Protein AF-A0A9W6CQT1-F1 (afdb_monomer)

Mean predicted aligned error: 8.51 Å

pLDDT: mean 80.94, std 17.14, range [31.0, 97.12]

InterPro domains:
  IPR008927 6-phosphogluconate dehydrogenase-like, C-terminal domain superfamily [SSF48179] (121-208)

Foldseek 3Di:
DDCPDDDDVVVCVQLDKDWDFFDFQNDGLAIEIEDEPNHHPVNVVVVVVVVVVVVGHYFYFHQPVHALVVQLVVLLVVLLVVCVVVVQDPVLLQLLCVVVQQQAGDPPRDPDPPPDDDPRPVVSNLSSLLSSLLSLLVCVVVRRGVDSQSSQSCCVRHRRDPVVCRGSPSVCVVVALLVSQVSLCVPQDPPRPSSHRDPSSVVVNVVPDPPDD

Secondary structure (DSSP, 8-state):
---PPPPPSGGGGGG--EEEEEEETTEEEEEEEE--TT--HHHHHHHHHHHHHHT--EEEE--BTB-HHHHHHHHHHHHHHHHGGGT--HHHHHHHHHHTT----STT--S----------HHHHHHHHHHHHHHHHHHHHTTSBS-HHHHHHHHHHHS---GGG--HHHHHHHH-HHHHHHHHHHH--TT-TTTSPPHHHHHHHHHS-----

Solvent-accessible surface area (backbone atoms only — not comparable to full-atom values): 11937 Å² total; per-residue (Å²): 134,86,79,75,75,81,75,61,65,76,86,36,42,42,68,45,60,45,78,46,78,39,66,45,80,90,36,84,48,34,36,42,35,27,47,50,97,61,33,35,70,67,36,52,52,51,53,50,54,52,36,63,73,68,72,48,54,74,44,69,31,35,40,87,88,50,48,69,70,62,51,45,50,50,40,35,50,53,40,48,60,66,41,40,85,77,72,50,52,68,68,49,52,54,49,27,32,41,76,74,46,29,42,75,66,46,90,87,51,71,86,73,81,70,90,63,97,64,94,50,59,69,62,62,32,46,54,27,53,46,41,33,29,34,50,52,30,40,37,45,70,73,47,25,33,87,44,64,66,54,54,15,49,47,32,29,55,57,57,25,32,39,65,94,54,44,15,48,57,62,37,37,60,75,72,31,41,48,58,48,35,52,51,32,44,72,68,29,52,100,83,39,75,87,38,42,54,43,71,42,30,50,52,52,26,71,65,54,70,83,77,74,130

Nearest PDB structures (foldseek):
  6iun-assembly2_A  TM=8.516E-01  e=5.175E-08  Cupriavidus necator H16
  2wtb-assembly1_A  TM=8.610E-01  e=2.093E-06  Arabidopsis thaliana
  6ysv-assembly2_B  TM=8.326E-01  e=8.882E-06  Escherichia coli K-12
  8bnu-assembly1_C  TM=8.222E-01  e=8.882E-06  Escherichia coli K-12
  3mog-assembly1_C  TM=7.424E-01  e=5.032E-05  Escherichia coli K-12

Radius of gyration: 19.37 Å; Cα contacts (8 Å, |Δi|>4): 302; chains: 1; bounding box: 42×49×62 Å

Sequence (213 aa):
MVTTPLPDLQSLSGRCVGLQIALVNGQVALLEIGRGAETDEVAVATLLAVARRLRVPVVVERPARGYVLARLKKAGEEAAARLSPTGIAEDTIRTALAECGIAPCGPGAIADAAAGEVAVPAEVARSILYSLVDEAALLVEDQTALRASDIDLLAVKALGWPAWRGGPLFWGRHIGYRHIADHLAATAGERDTMRRPSPALRNLAAQEKEVTP

Organism: Xanthobacter flavus (NCBI:txid281)

Structure (mmCIF, N/CA/C/O backbone):
data_AF-A0A9W6CQT1-F1
#
_entry.id   AF-A0A9W6CQT1-F1
#
loop_
_atom_site.group_PDB
_atom_site.id
_atom_site.type_symbol
_atom_site.label_atom_id
_atom_site.label_alt_id
_atom_site.label_comp_id
_atom_site.label_asym_id
_atom_site.label_entity_id
_atom_site.label_seq_id
_atom_site.pdbx_PDB_ins_code
_atom_site.Cartn_x
_atom_site.Cartn_y
_atom_site.Cartn_z
_atom_site.occupancy
_atom_site.B_iso_or_equiv
_atom_site.auth_seq_id
_atom_site.auth_comp_id
_atom_site.auth_a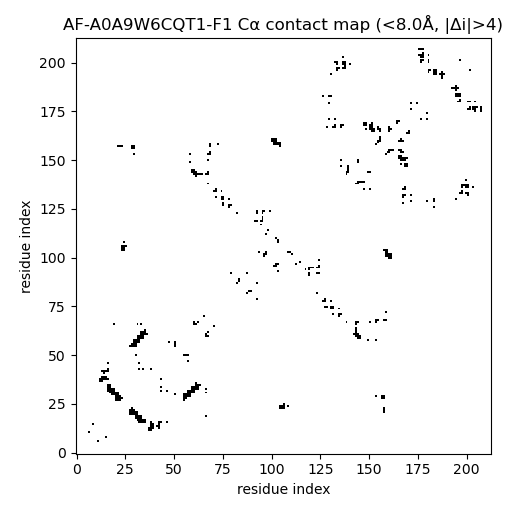sym_id
_atom_site.auth_atom_id
_atom_site.pdbx_PDB_model_num
ATOM 1 N N . MET A 1 1 ? -7.681 28.873 33.869 1.00 46.09 1 MET A N 1
ATOM 2 C CA . MET A 1 1 ? -7.522 27.951 32.727 1.00 46.09 1 MET A CA 1
ATOM 3 C C . MET A 1 1 ? -6.891 26.682 33.281 1.00 46.09 1 MET A C 1
ATOM 5 O O . MET A 1 1 ? -5.725 26.715 33.640 1.00 46.09 1 MET A O 1
ATOM 9 N N . VAL A 1 2 ? -7.686 25.638 33.529 1.00 43.19 2 VAL A N 1
ATOM 10 C CA . VAL A 1 2 ? -7.182 24.387 34.120 1.00 43.19 2 VAL A CA 1
ATOM 11 C C . VAL A 1 2 ? -6.538 23.590 32.995 1.00 43.19 2 VAL A C 1
ATOM 13 O O . VAL A 1 2 ? -7.233 23.065 32.131 1.00 43.19 2 VAL A O 1
ATOM 16 N N . THR A 1 3 ? -5.211 23.560 32.959 1.00 48.28 3 THR A N 1
ATOM 17 C CA . THR A 1 3 ? -4.464 22.663 32.079 1.00 48.28 3 THR A CA 1
ATOM 18 C C . THR A 1 3 ? -4.436 21.303 32.756 1.00 48.28 3 THR A C 1
ATOM 20 O O . THR A 1 3 ? -3.553 21.027 33.566 1.00 48.28 3 THR A O 1
ATOM 23 N N . THR A 1 4 ? -5.436 20.464 32.502 1.00 50.38 4 THR A N 1
ATOM 24 C CA . THR A 1 4 ? -5.312 19.054 32.871 1.00 50.38 4 THR A CA 1
ATOM 25 C C . THR A 1 4 ? -4.168 18.484 32.029 1.00 50.38 4 THR A C 1
ATOM 27 O O . THR A 1 4 ? -4.247 18.567 30.800 1.00 50.38 4 THR A O 1
ATOM 30 N N . PRO A 1 5 ? -3.081 17.983 32.640 1.00 65.44 5 PRO A N 1
ATOM 31 C CA . PRO A 1 5 ? -2.003 17.376 31.877 1.00 65.44 5 PRO A CA 1
ATOM 32 C C . PRO A 1 5 ? -2.556 16.186 31.093 1.00 65.44 5 PRO A C 1
ATOM 34 O O . PRO A 1 5 ? -3.437 15.468 31.575 1.00 65.44 5 PRO A O 1
ATOM 37 N N . LEU A 1 6 ? -2.066 16.005 29.866 1.00 64.50 6 LEU A N 1
ATOM 38 C CA . LEU A 1 6 ? -2.423 14.837 29.071 1.00 64.50 6 LEU A CA 1
ATOM 39 C C . LEU A 1 6 ? -1.996 13.573 29.839 1.00 64.50 6 LEU A C 1
ATOM 41 O O . LEU A 1 6 ? -0.882 13.543 30.369 1.00 64.50 6 LEU A O 1
ATOM 45 N N . PRO A 1 7 ? -2.869 12.558 29.939 1.00 71.00 7 PRO A N 1
ATOM 46 C CA . PRO A 1 7 ? -2.512 11.301 30.577 1.00 71.00 7 PRO A CA 1
ATOM 47 C C . PRO A 1 7 ? -1.370 10.614 29.823 1.00 71.00 7 PRO A C 1
ATOM 49 O O . PRO A 1 7 ? -1.180 10.831 28.625 1.00 71.00 7 PRO A O 1
ATOM 52 N N . ASP A 1 8 ? -0.626 9.770 30.536 1.00 79.50 8 ASP A N 1
ATOM 53 C CA . ASP A 1 8 ? 0.431 8.954 29.945 1.00 79.50 8 ASP A CA 1
ATOM 54 C C . ASP A 1 8 ? -0.133 8.077 28.814 1.00 79.50 8 ASP A C 1
ATOM 56 O O . ASP A 1 8 ? -1.166 7.422 28.979 1.00 79.50 8 ASP A O 1
ATOM 60 N N . LEU A 1 9 ? 0.538 8.059 27.661 1.00 71.69 9 LEU A N 1
ATOM 61 C CA . LEU A 1 9 ? 0.057 7.363 26.465 1.00 71.69 9 LEU A CA 1
ATOM 62 C C . LEU A 1 9 ? -0.048 5.851 26.681 1.00 71.69 9 LEU A C 1
ATOM 64 O O . LEU A 1 9 ? -0.942 5.228 26.109 1.00 71.69 9 LEU A O 1
ATOM 68 N N . GLN A 1 10 ? 0.803 5.268 27.535 1.00 75.00 10 GLN A N 1
ATOM 69 C CA . GLN A 1 10 ? 0.708 3.844 27.871 1.00 75.00 10 GLN A CA 1
ATOM 70 C C . GLN A 1 10 ? -0.590 3.543 28.631 1.00 75.00 10 GLN A C 1
ATOM 72 O O . GLN A 1 10 ? -1.268 2.564 28.335 1.00 75.00 10 GLN A O 1
ATOM 77 N N . SER A 1 11 ? -1.015 4.439 29.530 1.00 79.38 11 SER A N 1
ATOM 78 C CA . SER A 1 11 ? -2.297 4.328 30.251 1.00 79.38 11 SER A CA 1
ATOM 79 C C . SER A 1 11 ? -3.543 4.471 29.357 1.00 79.38 11 SER A C 1
ATOM 81 O O . SER A 1 11 ? -4.674 4.231 29.794 1.00 79.38 11 SER A O 1
ATOM 83 N N . LEU A 1 12 ? -3.348 4.870 28.097 1.00 81.94 12 LEU A N 1
ATOM 84 C CA . LEU A 1 12 ? -4.387 5.048 27.091 1.00 81.94 12 LEU A CA 1
ATOM 85 C C . LEU A 1 12 ? -4.274 4.052 25.937 1.00 81.94 12 LEU A C 1
ATOM 87 O O . LEU A 1 12 ? -4.961 4.259 24.944 1.00 81.94 12 LEU A O 1
ATOM 91 N N . SER A 1 13 ? -3.449 3.007 26.019 1.00 79.19 13 SER A N 1
ATOM 92 C CA . SER A 1 13 ? -3.114 2.195 24.842 1.00 79.19 13 SER A CA 1
ATOM 93 C C . SER A 1 13 ? -4.338 1.650 24.082 1.00 79.19 13 SER A C 1
ATOM 95 O O . SER A 1 13 ? -4.396 1.786 22.860 1.00 79.19 13 SER A O 1
ATOM 97 N N . GLY A 1 14 ? -5.385 1.202 24.789 1.00 86.31 14 GLY A N 1
ATOM 98 C CA . GLY A 1 14 ? -6.674 0.814 24.185 1.00 86.31 14 GLY A CA 1
ATOM 99 C C . GLY A 1 14 ? -7.465 1.953 23.534 1.00 86.31 14 GLY A C 1
ATOM 100 O O . GLY A 1 14 ? -8.169 1.768 22.545 1.00 86.31 14 GLY A O 1
ATOM 101 N N . ARG A 1 15 ? -7.289 3.181 24.019 1.00 88.50 15 ARG A N 1
ATOM 102 C CA . ARG A 1 15 ? -7.937 4.402 23.513 1.00 88.50 15 ARG A CA 1
ATOM 103 C C . ARG A 1 15 ? -7.114 5.137 22.451 1.00 88.50 15 ARG A C 1
ATOM 105 O O . ARG A 1 15 ? -7.573 6.155 21.933 1.00 88.50 15 ARG A O 1
ATOM 112 N N . CYS A 1 16 ? -5.933 4.632 22.112 1.00 88.88 16 CYS A N 1
ATOM 113 C CA . CYS A 1 16 ? -5.071 5.185 21.078 1.00 88.88 16 CYS A CA 1
ATOM 114 C C . CYS A 1 16 ? -5.353 4.508 19.733 1.00 88.88 16 CYS A C 1
ATOM 116 O O . CYS A 1 16 ? -5.320 3.285 19.611 1.00 88.88 16 CYS A O 1
ATOM 118 N N . VAL A 1 17 ? -5.591 5.319 18.703 1.00 92.19 17 VAL A N 1
ATOM 119 C CA . VAL A 1 17 ? -5.762 4.877 17.316 1.00 92.19 17 VAL A CA 1
ATOM 120 C C . VAL A 1 17 ? -4.828 5.680 16.417 1.00 92.19 17 VAL A C 1
ATOM 122 O O . VAL A 1 17 ? -4.632 6.879 16.622 1.00 92.19 17 VAL A O 1
ATOM 125 N N . GLY A 1 18 ? -4.229 5.012 15.437 1.00 91.62 18 GLY A N 1
ATOM 126 C CA . GLY A 1 18 ? -3.386 5.652 14.441 1.00 91.62 18 GLY A CA 1
ATOM 127 C C . GLY A 1 18 ? -4.217 6.409 13.408 1.00 91.62 18 GLY A C 1
ATOM 128 O O . GLY A 1 18 ? -5.268 5.931 12.980 1.00 91.62 18 GLY A O 1
ATOM 129 N N . LEU A 1 19 ? -3.744 7.580 12.992 1.00 92.94 19 LEU A N 1
ATOM 130 C CA . LEU A 1 19 ? -4.345 8.355 11.912 1.00 92.94 19 LEU A CA 1
ATOM 131 C C . LEU A 1 19 ? -3.241 8.890 11.005 1.00 92.94 19 LEU A C 1
ATOM 133 O O . LEU A 1 19 ? -2.431 9.711 11.435 1.00 92.94 19 LEU A O 1
ATOM 137 N N . GLN A 1 20 ? -3.255 8.468 9.747 1.00 92.69 20 GLN A N 1
ATOM 138 C CA . GLN A 1 20 ? -2.438 9.044 8.689 1.00 92.69 20 GLN A CA 1
ATOM 139 C C . GLN A 1 20 ? -3.350 9.729 7.664 1.00 92.69 20 GLN A C 1
ATOM 141 O O . GLN A 1 20 ? -4.370 9.192 7.234 1.00 92.69 20 GLN A O 1
ATOM 146 N N . ILE A 1 21 ? -3.014 10.974 7.326 1.00 92.62 21 ILE A N 1
ATOM 147 C CA . ILE A 1 21 ? -3.809 11.821 6.434 1.00 92.62 21 ILE A CA 1
ATOM 148 C C . ILE A 1 21 ? -3.093 11.879 5.092 1.00 92.62 21 ILE A C 1
ATOM 150 O O . ILE A 1 21 ? -1.984 12.410 5.009 1.00 92.62 21 ILE A O 1
ATOM 154 N N . ALA A 1 22 ? -3.727 11.375 4.033 1.00 89.81 22 ALA A N 1
ATOM 155 C CA . ALA A 1 22 ? -3.179 11.526 2.696 1.00 89.81 22 ALA A CA 1
ATOM 156 C C . ALA A 1 22 ? -3.636 12.858 2.101 1.00 89.81 22 ALA A C 1
ATOM 158 O O . ALA A 1 22 ? -4.835 13.119 1.950 1.00 89.81 22 ALA A O 1
ATOM 159 N N . LEU A 1 23 ? -2.664 13.692 1.744 1.00 88.00 23 LEU A N 1
ATOM 160 C CA . LEU A 1 23 ? -2.897 14.962 1.074 1.00 88.00 23 LEU A CA 1
ATOM 161 C C . LEU A 1 23 ? -2.522 14.848 -0.401 1.00 88.00 23 LEU A C 1
ATOM 163 O O . LEU A 1 23 ? -1.434 14.380 -0.734 1.00 88.00 23 LEU A O 1
ATOM 167 N N . VAL A 1 24 ? -3.399 15.335 -1.272 1.00 84.38 24 VAL A N 1
ATOM 168 C CA . VAL A 1 24 ? -3.132 15.522 -2.702 1.00 84.38 24 VAL A CA 1
ATOM 169 C C . VAL A 1 24 ? -3.465 16.969 -3.035 1.00 84.38 24 VAL A C 1
ATOM 171 O O . VAL A 1 24 ? -4.556 17.440 -2.727 1.00 84.38 24 VAL A O 1
ATOM 174 N N . ASN A 1 25 ? -2.507 17.702 -3.607 1.00 83.00 25 ASN A N 1
ATOM 175 C CA . ASN A 1 25 ? -2.650 19.126 -3.947 1.00 83.00 25 ASN A CA 1
ATOM 176 C C . ASN A 1 25 ? -3.141 20.002 -2.774 1.00 83.00 25 ASN A C 1
ATOM 178 O O . ASN A 1 25 ? -3.952 20.907 -2.948 1.00 83.00 25 ASN A O 1
ATOM 182 N N . GLY A 1 26 ? -2.675 19.705 -1.554 1.00 85.56 26 GLY A N 1
ATOM 183 C CA . GLY A 1 26 ? -3.064 20.425 -0.335 1.00 85.56 26 GLY A CA 1
ATOM 184 C C . GLY A 1 26 ? -4.470 20.103 0.189 1.00 85.56 26 GLY A C 1
ATOM 185 O O . GLY A 1 26 ? -4.885 20.676 1.192 1.00 85.56 26 GLY A O 1
ATOM 186 N N . GLN A 1 27 ? -5.196 19.180 -0.447 1.00 87.00 27 GLN A N 1
ATOM 187 C CA . GLN A 1 27 ? -6.522 18.730 -0.029 1.00 87.00 27 GLN A CA 1
ATOM 188 C C . GLN A 1 27 ? -6.461 17.316 0.550 1.00 87.00 27 GLN A C 1
ATOM 190 O O . GLN A 1 27 ? -5.658 16.489 0.119 1.00 87.00 27 GLN A O 1
ATOM 195 N N . VAL A 1 28 ? -7.326 17.024 1.524 1.00 89.94 28 VAL A N 1
ATOM 196 C CA . VAL A 1 28 ? -7.443 15.673 2.088 1.00 89.94 28 VAL A CA 1
ATOM 197 C C . VAL A 1 28 ? -8.062 14.745 1.047 1.00 89.94 28 VAL A C 1
ATOM 199 O O . VAL A 1 28 ? -9.227 14.901 0.686 1.00 89.94 28 VAL A O 1
ATOM 202 N N . ALA A 1 29 ? -7.285 13.766 0.587 1.00 90.44 29 ALA A N 1
ATOM 203 C CA . ALA A 1 29 ? -7.732 12.776 -0.385 1.00 90.44 29 ALA A CA 1
ATOM 204 C C . ALA A 1 29 ? -8.394 11.563 0.288 1.00 90.44 29 ALA A C 1
ATOM 206 O O . ALA A 1 29 ? -9.413 11.067 -0.198 1.00 90.44 29 ALA A O 1
ATOM 207 N N . LEU A 1 30 ? -7.818 11.093 1.401 1.00 94.50 30 LEU A N 1
ATOM 208 C CA . LEU A 1 30 ? -8.313 9.976 2.213 1.00 94.50 30 LEU A CA 1
ATOM 209 C C . LEU A 1 30 ? -7.655 9.963 3.604 1.00 94.50 30 LEU A C 1
ATOM 211 O O . LEU A 1 30 ? -6.652 10.647 3.827 1.00 94.50 30 LEU A O 1
ATOM 215 N N . LEU A 1 31 ? -8.189 9.140 4.511 1.00 95.31 31 LEU A N 1
ATOM 216 C CA . LEU A 1 31 ? -7.581 8.828 5.809 1.00 95.31 31 LEU A CA 1
ATOM 217 C C . LEU A 1 31 ? -7.228 7.336 5.915 1.00 95.31 31 LEU A C 1
ATOM 219 O O . LEU A 1 31 ? -8.059 6.482 5.606 1.00 95.31 31 LEU A O 1
ATOM 223 N N . GLU A 1 32 ? -6.035 7.034 6.418 1.00 95.56 32 GLU A N 1
ATOM 224 C CA . GLU A 1 32 ? -5.626 5.695 6.855 1.00 95.56 32 GLU A CA 1
ATOM 225 C C . GLU A 1 32 ? -5.773 5.630 8.382 1.00 95.56 32 GLU A C 1
ATOM 227 O O . GLU A 1 32 ? -5.128 6.378 9.125 1.00 95.56 32 GLU A O 1
ATOM 232 N N . ILE A 1 33 ? -6.662 4.765 8.866 1.00 96.06 33 ILE A N 1
ATOM 233 C CA . ILE A 1 33 ? -6.883 4.521 10.293 1.00 96.06 33 ILE A CA 1
ATOM 234 C C . ILE A 1 33 ? -6.106 3.274 10.700 1.00 96.06 33 ILE A C 1
ATOM 236 O O . ILE A 1 33 ? -6.443 2.161 10.300 1.00 96.06 33 ILE A O 1
ATOM 240 N N . GLY A 1 34 ? -5.099 3.450 11.550 1.00 94.81 34 GLY A N 1
ATOM 241 C CA . GLY A 1 34 ? -4.281 2.361 12.070 1.00 94.81 34 GLY A CA 1
ATOM 242 C C . GLY A 1 34 ? -4.871 1.755 13.339 1.00 94.81 34 GLY A C 1
ATOM 243 O O . GLY A 1 34 ? -4.876 2.398 14.390 1.00 94.81 34 GLY A O 1
ATOM 244 N N . ARG A 1 35 ? -5.315 0.498 13.273 1.00 94.56 35 ARG A N 1
ATOM 245 C CA . ARG A 1 35 ? -5.650 -0.315 14.448 1.00 94.56 35 ARG A CA 1
ATOM 246 C C . ARG A 1 35 ? -4.382 -1.011 14.948 1.00 94.56 35 ARG A C 1
ATOM 248 O O . ARG A 1 35 ? -3.901 -1.954 14.320 1.00 94.56 35 ARG A O 1
ATOM 255 N N . GLY A 1 36 ? -3.851 -0.546 16.078 1.00 91.25 36 GLY A N 1
ATOM 256 C CA . GLY A 1 36 ? -2.766 -1.222 16.787 1.00 91.25 36 GLY A CA 1
ATOM 257 C C . GLY A 1 36 ? -3.234 -2.518 17.455 1.00 91.25 36 GLY A C 1
ATOM 258 O O . GLY A 1 36 ? -4.433 -2.782 17.549 1.00 91.25 36 GLY A O 1
ATOM 259 N N . ALA A 1 37 ? -2.286 -3.324 17.941 1.00 89.69 37 ALA A N 1
ATOM 260 C CA . ALA A 1 37 ? -2.586 -4.599 18.603 1.00 89.69 37 ALA A CA 1
ATOM 261 C C . ALA A 1 37 ? -3.435 -4.427 19.874 1.00 89.69 37 ALA A C 1
ATOM 263 O O . ALA A 1 37 ? -4.290 -5.261 20.157 1.00 89.69 37 ALA A O 1
ATOM 264 N N . GLU A 1 38 ? -3.220 -3.330 20.602 1.00 91.38 38 GLU A N 1
ATOM 265 C CA . GLU A 1 38 ? -3.948 -3.006 21.831 1.00 91.38 38 GLU A CA 1
ATOM 266 C C . GLU A 1 38 ? -5.158 -2.093 21.590 1.00 91.38 38 GLU A C 1
ATOM 268 O O . GLU A 1 38 ? -5.932 -1.887 22.511 1.00 91.38 38 GLU A O 1
ATOM 273 N N . THR A 1 39 ? -5.348 -1.550 20.378 1.00 92.94 39 THR A N 1
ATOM 274 C CA . THR A 1 39 ? -6.398 -0.559 20.091 1.00 92.94 39 THR A CA 1
ATOM 275 C C . THR A 1 39 ? -7.801 -1.167 20.187 1.00 92.94 39 THR A C 1
ATOM 277 O O . THR A 1 39 ? -8.148 -2.089 19.438 1.00 92.94 39 THR A O 1
ATOM 280 N N . ASP A 1 40 ? -8.644 -0.564 21.027 1.00 93.12 40 ASP A N 1
ATOM 281 C CA . ASP A 1 40 ? -10.041 -0.942 21.216 1.00 93.12 40 ASP A CA 1
ATOM 282 C C . ASP A 1 40 ? -10.896 -0.593 19.994 1.00 93.12 40 ASP A C 1
ATOM 284 O O . ASP A 1 40 ? -10.729 0.435 19.328 1.00 93.12 40 ASP A O 1
ATOM 288 N N . GLU A 1 41 ? -11.921 -1.407 19.747 1.00 93.25 41 GLU A N 1
ATOM 289 C CA . GLU A 1 41 ? -12.849 -1.195 18.630 1.00 93.25 41 GLU A CA 1
ATOM 290 C C . GLU A 1 41 ? -13.629 0.117 18.757 1.00 93.25 41 GLU A C 1
ATOM 292 O O . GLU A 1 41 ? -13.949 0.749 17.750 1.00 93.25 41 GLU A O 1
ATOM 297 N N . VAL A 1 42 ? -13.866 0.580 19.989 1.00 94.81 42 VAL A N 1
ATOM 298 C CA . VAL A 1 42 ? -14.512 1.869 20.266 1.00 94.81 42 VAL A CA 1
ATOM 299 C C . VAL A 1 42 ? -13.652 3.041 19.782 1.00 94.81 42 VAL A C 1
ATOM 301 O O . VAL A 1 42 ? -14.197 4.012 19.251 1.00 94.81 42 VAL A O 1
ATOM 304 N N . ALA A 1 43 ? -12.323 2.962 19.907 1.00 94.00 43 ALA A N 1
ATOM 305 C CA . ALA A 1 43 ? -11.418 4.010 19.434 1.00 94.00 43 ALA A CA 1
ATOM 306 C C . ALA A 1 43 ? -11.454 4.114 17.899 1.00 94.00 43 ALA A C 1
ATOM 308 O O . ALA A 1 43 ? -11.645 5.203 17.350 1.00 94.00 43 ALA A O 1
ATOM 309 N N . VAL A 1 44 ? -11.390 2.969 17.209 1.00 95.31 44 VAL A N 1
ATOM 310 C CA . VAL A 1 44 ? -11.534 2.893 15.744 1.00 95.31 44 VAL A CA 1
ATOM 311 C C . VAL A 1 44 ? -12.907 3.416 15.304 1.00 95.31 44 VAL A C 1
ATOM 313 O O . VAL A 1 44 ? -12.991 4.274 14.425 1.00 95.31 44 VAL A O 1
ATOM 316 N N . ALA A 1 45 ? -13.991 2.957 15.938 1.00 95.38 45 ALA A N 1
ATOM 317 C CA . ALA A 1 45 ? -15.358 3.367 15.614 1.00 95.38 45 ALA A CA 1
ATOM 318 C C . ALA A 1 45 ? -15.585 4.874 15.814 1.00 95.38 45 ALA A C 1
ATOM 320 O O . ALA A 1 45 ? -16.269 5.515 15.013 1.00 95.38 45 ALA A O 1
ATOM 321 N N . THR A 1 46 ? -14.976 5.459 16.848 1.00 94.75 46 THR A N 1
ATOM 322 C CA . THR A 1 46 ? -15.034 6.903 17.106 1.00 94.75 46 THR A CA 1
ATOM 323 C C . THR A 1 46 ? -14.390 7.684 15.966 1.00 94.75 46 THR A C 1
ATOM 325 O O . THR A 1 46 ? -14.991 8.628 15.446 1.00 94.75 46 THR A O 1
ATOM 328 N N . LEU A 1 47 ? -13.203 7.269 15.519 1.00 93.12 47 LEU A N 1
ATOM 329 C CA . LEU A 1 47 ? -12.515 7.937 14.419 1.00 93.12 47 LEU A CA 1
ATOM 330 C C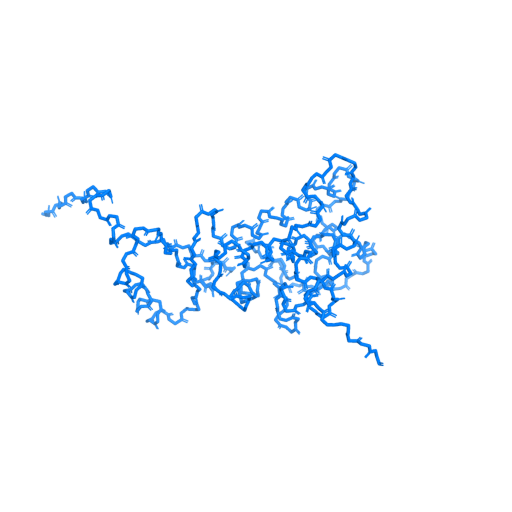 . LEU A 1 47 ? -13.244 7.742 13.080 1.00 93.12 47 LEU A C 1
ATOM 332 O O . LEU A 1 47 ? -13.368 8.692 12.307 1.00 93.12 47 LEU A O 1
ATOM 336 N N . LEU A 1 48 ? -13.836 6.568 12.843 1.00 95.00 48 LEU A N 1
ATOM 337 C CA . LEU A 1 48 ? -14.728 6.338 11.701 1.00 95.00 48 LEU A CA 1
ATOM 338 C C . LEU A 1 48 ? -15.945 7.275 11.726 1.00 95.00 48 LEU A C 1
ATOM 340 O O . LEU A 1 48 ? -16.329 7.821 10.691 1.00 95.00 48 LEU A O 1
ATOM 344 N N . ALA A 1 49 ? -16.539 7.519 12.898 1.00 94.38 49 ALA A N 1
ATOM 345 C CA . ALA A 1 49 ? -17.648 8.460 13.037 1.00 94.38 49 ALA A CA 1
ATOM 346 C C . ALA A 1 49 ? -17.226 9.910 12.741 1.00 94.38 49 ALA A C 1
ATOM 348 O O . ALA A 1 49 ? -17.999 10.657 12.130 1.00 94.38 49 ALA A O 1
ATOM 349 N N . VAL A 1 50 ? -16.007 10.307 13.127 1.00 92.56 50 VAL A N 1
ATOM 350 C CA . VAL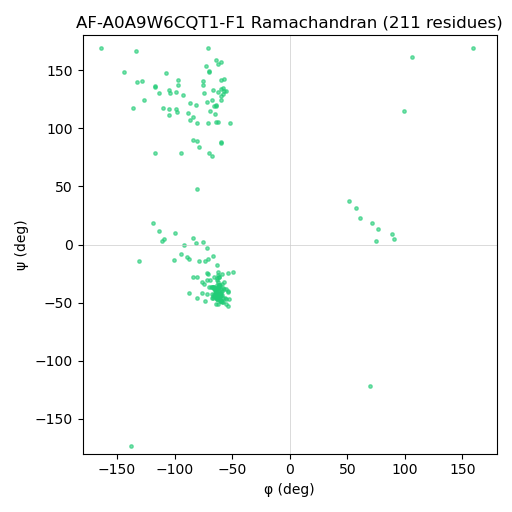 A 1 50 ? -15.417 11.602 12.748 1.00 92.56 50 VAL A CA 1
ATOM 351 C C . VAL A 1 50 ? -15.222 11.675 11.236 1.00 92.56 50 VAL A C 1
ATOM 353 O O . VAL A 1 50 ? -15.715 12.606 10.600 1.00 92.56 50 VAL A O 1
ATOM 356 N N . ALA A 1 51 ? -14.591 10.672 10.632 1.00 91.56 51 ALA A N 1
ATOM 357 C CA . ALA A 1 51 ? -14.332 10.666 9.200 1.00 91.56 51 ALA A CA 1
ATOM 358 C C . ALA A 1 51 ? -15.617 10.677 8.356 1.00 91.56 51 ALA A C 1
ATOM 360 O O . ALA A 1 51 ? -15.706 11.397 7.360 1.00 91.56 51 ALA A O 1
ATOM 361 N N . ARG A 1 52 ? -16.667 9.974 8.806 1.00 93.00 52 ARG A N 1
ATOM 362 C CA . ARG A 1 52 ? -17.993 10.006 8.172 1.00 93.00 52 ARG A CA 1
ATOM 363 C C . ARG A 1 52 ? -18.606 11.408 8.177 1.00 93.00 52 ARG A C 1
ATOM 365 O O . ARG A 1 52 ? -19.279 11.775 7.216 1.00 93.00 52 ARG A O 1
ATOM 372 N N . ARG A 1 53 ? -18.372 12.203 9.230 1.00 94.69 53 ARG A N 1
ATOM 373 C CA . ARG A 1 53 ? -18.792 13.617 9.281 1.00 94.69 53 ARG A CA 1
ATOM 374 C C . ARG A 1 53 ? -17.983 14.490 8.326 1.00 94.69 53 ARG A C 1
ATOM 376 O O . ARG A 1 53 ? -18.558 15.385 7.717 1.00 94.69 53 ARG A O 1
ATOM 383 N N . LEU A 1 54 ? -16.692 14.201 8.168 1.00 91.50 54 LEU A N 1
ATOM 384 C CA . LEU A 1 54 ? -15.813 14.891 7.219 1.00 91.50 54 LEU A CA 1
ATOM 385 C C . LEU A 1 54 ? -16.075 14.495 5.755 1.00 91.50 54 LEU A C 1
ATOM 387 O O . LEU A 1 54 ? -15.629 15.199 4.857 1.00 91.50 54 LEU A O 1
ATOM 391 N N . ARG A 1 55 ? -16.822 13.406 5.507 1.00 92.62 55 ARG A N 1
ATOM 392 C CA . ARG A 1 55 ? -17.117 12.856 4.167 1.00 92.62 55 ARG A CA 1
ATOM 393 C C . ARG A 1 55 ? -15.854 12.506 3.371 1.00 92.62 55 ARG A C 1
ATOM 395 O O . ARG A 1 55 ? -15.846 12.579 2.145 1.00 92.62 55 ARG A O 1
ATOM 402 N N . VAL A 1 56 ? -14.800 12.113 4.078 1.00 90.00 56 VAL A N 1
ATOM 403 C CA . VAL A 1 56 ? -13.523 11.703 3.488 1.00 90.00 56 VAL A CA 1
ATOM 404 C C . VAL A 1 56 ? -13.491 10.172 3.392 1.00 90.00 56 VAL A C 1
ATOM 406 O O . VAL A 1 56 ? -13.922 9.513 4.342 1.00 90.00 56 VAL A O 1
ATOM 409 N N . PRO A 1 57 ? -13.012 9.583 2.278 1.00 93.25 57 PRO A N 1
ATOM 410 C CA . PRO A 1 57 ? -12.782 8.144 2.184 1.00 93.25 57 PRO A CA 1
ATOM 411 C C . PRO A 1 57 ? -11.821 7.659 3.269 1.00 93.25 57 PRO A C 1
ATOM 413 O O . PRO A 1 57 ? -10.845 8.337 3.586 1.00 93.25 57 PRO A O 1
ATOM 416 N N . VAL A 1 58 ? -12.079 6.474 3.814 1.00 95.19 58 VAL A N 1
ATOM 417 C CA . VAL A 1 58 ? -11.257 5.901 4.881 1.00 95.19 58 VAL A CA 1
ATOM 418 C C . VAL A 1 58 ? -10.921 4.459 4.585 1.00 95.19 58 VAL A C 1
ATOM 420 O O . VAL A 1 58 ? -11.795 3.699 4.169 1.00 95.19 58 VAL A O 1
ATOM 423 N N . VAL A 1 59 ? -9.682 4.093 4.888 1.00 96.19 59 VAL A N 1
ATOM 424 C CA . VAL A 1 59 ? -9.234 2.707 4.968 1.00 96.19 59 VAL A CA 1
ATOM 425 C C . VAL A 1 59 ? -8.785 2.410 6.396 1.00 96.19 59 VAL A C 1
ATOM 427 O O . VAL A 1 59 ? -8.147 3.241 7.037 1.00 96.19 59 VAL A O 1
ATOM 430 N N . VAL A 1 60 ? -9.181 1.247 6.918 1.00 96.00 60 VAL A N 1
ATOM 431 C CA . VAL A 1 60 ? -8.755 0.759 8.236 1.00 96.00 60 VAL A CA 1
ATOM 432 C C . VAL A 1 60 ? -7.713 -0.331 8.036 1.00 96.00 60 VAL A C 1
ATOM 434 O O . VAL A 1 60 ? -7.939 -1.279 7.288 1.00 96.00 60 VAL A O 1
ATOM 437 N N . GLU A 1 61 ? -6.596 -0.206 8.740 1.00 95.75 61 GLU A N 1
ATOM 438 C CA . GLU A 1 61 ? -5.388 -1.002 8.533 1.00 95.75 61 GLU A CA 1
ATOM 439 C C . GLU A 1 61 ? -4.837 -1.526 9.857 1.00 95.75 61 GLU A C 1
ATOM 441 O O . GLU A 1 61 ? -5.193 -1.049 10.938 1.00 95.75 61 GLU A O 1
ATOM 446 N N . ARG A 1 62 ? -3.916 -2.486 9.775 1.00 95.25 62 ARG A N 1
ATOM 447 C CA . ARG A 1 62 ? -3.114 -2.979 10.900 1.00 95.25 62 ARG A CA 1
ATOM 448 C C . ARG A 1 62 ? -1.634 -2.692 10.639 1.00 95.25 62 ARG A C 1
ATOM 450 O O . ARG A 1 62 ? -0.898 -3.594 10.246 1.00 95.25 62 ARG A O 1
ATOM 457 N N . PRO A 1 63 ? -1.167 -1.450 10.851 1.00 90.56 63 PRO A N 1
ATOM 458 C CA . PRO A 1 63 ? 0.136 -0.988 10.375 1.00 90.56 63 PRO A CA 1
ATOM 459 C C . PRO A 1 63 ? 1.299 -1.438 11.274 1.00 90.56 63 PRO A C 1
ATOM 461 O O . PRO A 1 63 ? 2.171 -0.643 11.617 1.00 90.56 63 PRO A O 1
ATOM 464 N N . ALA A 1 64 ? 1.353 -2.718 11.658 1.00 87.44 64 ALA A N 1
ATOM 465 C CA . ALA A 1 64 ? 2.428 -3.266 12.493 1.00 87.44 64 ALA A CA 1
ATOM 466 C C . ALA A 1 64 ? 3.820 -3.088 11.855 1.00 87.44 64 ALA A C 1
ATOM 468 O O . ALA A 1 64 ? 4.824 -3.026 12.561 1.00 87.44 64 ALA A O 1
ATOM 469 N N . ARG A 1 65 ? 3.875 -2.983 10.519 1.00 86.81 65 ARG A N 1
ATOM 470 C CA . ARG A 1 65 ? 5.090 -2.752 9.720 1.00 86.81 65 ARG A CA 1
ATOM 471 C C . ARG A 1 65 ? 5.042 -1.441 8.921 1.00 86.81 65 ARG A C 1
ATOM 473 O O . ARG A 1 65 ? 5.807 -1.271 7.977 1.00 86.81 65 ARG A O 1
ATOM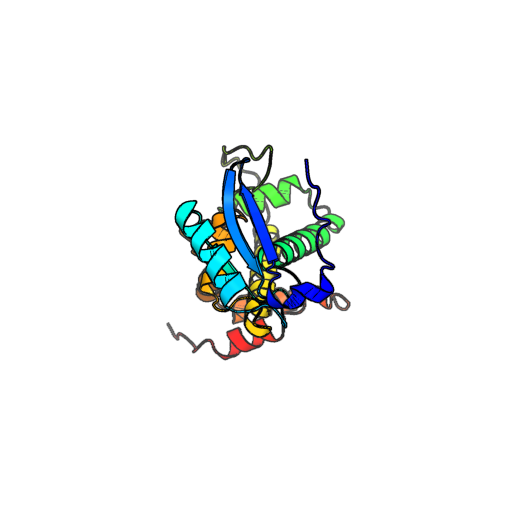 480 N N . GLY A 1 66 ? 4.159 -0.519 9.304 1.00 91.56 66 GLY A N 1
ATOM 481 C CA . GLY A 1 66 ? 3.887 0.730 8.590 1.00 91.56 66 GLY A CA 1
ATOM 482 C C . GLY A 1 66 ? 2.551 0.718 7.844 1.00 91.56 66 GLY A C 1
ATOM 483 O O . GLY A 1 66 ? 1.971 -0.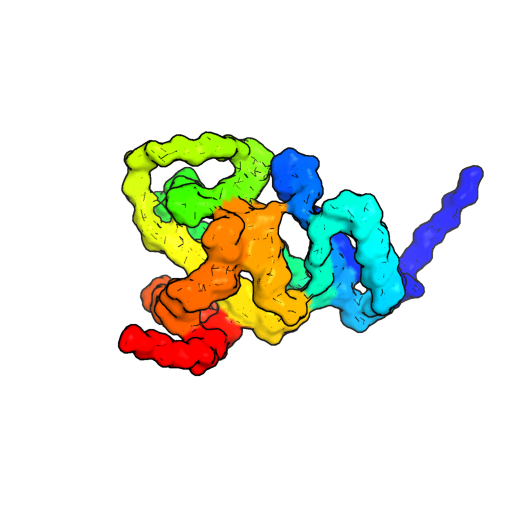338 7.604 1.00 91.56 66 GLY A O 1
ATOM 484 N N . TYR A 1 67 ? 2.064 1.914 7.511 1.00 95.06 67 TYR A N 1
ATOM 485 C CA . TYR A 1 67 ? 0.825 2.131 6.756 1.00 95.06 67 TYR A CA 1
ATOM 486 C C . TYR A 1 67 ? 0.986 1.760 5.283 1.00 95.06 67 TYR A C 1
ATOM 488 O O . TYR A 1 67 ? 2.090 1.856 4.734 1.00 95.06 67 TYR A O 1
ATOM 496 N N . VAL A 1 68 ? -0.119 1.394 4.635 1.00 95.25 68 VAL A N 1
ATOM 497 C CA . VAL A 1 68 ? -0.149 0.986 3.226 1.00 95.25 68 VAL A CA 1
ATOM 498 C C . VAL A 1 68 ? 0.489 2.041 2.322 1.00 95.25 68 VAL A C 1
ATOM 500 O O . VAL A 1 68 ? 1.408 1.715 1.569 1.00 95.25 68 VAL A O 1
ATOM 503 N N . LEU A 1 69 ? 0.073 3.311 2.399 1.00 93.38 69 LEU A N 1
ATOM 504 C CA . LEU A 1 69 ? 0.614 4.352 1.516 1.00 93.38 69 LEU A CA 1
ATOM 505 C C . LEU A 1 69 ? 2.095 4.612 1.758 1.00 93.38 69 LEU A C 1
ATOM 507 O O . LEU A 1 69 ? 2.836 4.847 0.806 1.00 93.38 69 LEU A O 1
ATOM 511 N N . ALA A 1 70 ? 2.534 4.574 3.016 1.00 92.81 70 ALA A N 1
ATOM 512 C CA . ALA A 1 70 ? 3.940 4.775 3.349 1.00 92.81 70 ALA A CA 1
ATOM 513 C C . ALA A 1 70 ? 4.807 3.658 2.748 1.00 92.81 70 ALA A C 1
ATOM 515 O O . ALA A 1 70 ? 5.861 3.924 2.171 1.00 92.81 70 ALA A O 1
ATOM 516 N N . ARG A 1 71 ? 4.327 2.415 2.834 1.00 94.62 71 ARG A N 1
ATOM 517 C CA . ARG A 1 71 ? 5.000 1.242 2.280 1.00 94.62 71 ARG A CA 1
ATOM 518 C C . ARG A 1 71 ? 5.035 1.245 0.755 1.00 94.62 71 ARG A C 1
ATOM 520 O O . ARG A 1 71 ? 6.107 1.072 0.183 1.00 94.62 71 ARG A O 1
ATOM 527 N N . LEU A 1 72 ? 3.914 1.546 0.100 1.00 93.44 72 LEU A N 1
ATOM 528 C CA . LEU A 1 72 ? 3.865 1.669 -1.359 1.00 93.44 72 LEU A CA 1
ATOM 529 C C . LEU A 1 72 ? 4.782 2.786 -1.877 1.00 93.44 72 LEU A C 1
ATOM 531 O O . LEU A 1 72 ? 5.514 2.568 -2.839 1.00 93.44 72 LEU A O 1
ATOM 535 N N . LYS A 1 73 ? 4.795 3.964 -1.234 1.00 90.88 73 LYS A N 1
ATOM 536 C CA . LYS A 1 73 ? 5.711 5.058 -1.612 1.00 90.88 73 LYS A CA 1
ATOM 537 C C . LYS A 1 73 ? 7.162 4.620 -1.522 1.00 90.88 73 LYS A C 1
ATOM 539 O O . LYS A 1 73 ? 7.893 4.756 -2.495 1.00 90.88 73 LYS A O 1
ATOM 544 N N . LYS A 1 74 ? 7.537 4.020 -0.391 1.00 90.06 74 LYS A N 1
ATOM 545 C CA . LYS A 1 74 ? 8.886 3.503 -0.180 1.00 90.06 74 LYS A CA 1
ATOM 546 C C . LYS A 1 74 ? 9.271 2.473 -1.247 1.00 90.06 74 LYS A C 1
ATOM 548 O O . LYS A 1 74 ? 10.348 2.577 -1.817 1.00 90.06 74 LYS A O 1
ATOM 553 N N . ALA A 1 75 ? 8.393 1.522 -1.566 1.00 90.56 75 ALA A N 1
ATOM 554 C CA . ALA A 1 75 ? 8.660 0.527 -2.606 1.00 90.56 75 ALA A CA 1
ATOM 555 C C . ALA A 1 75 ? 8.848 1.165 -3.996 1.00 90.56 75 ALA A C 1
ATOM 557 O O . ALA A 1 75 ? 9.742 0.767 -4.745 1.00 90.56 75 ALA A O 1
ATOM 558 N N . GLY A 1 76 ? 8.043 2.179 -4.330 1.00 87.44 76 GLY A N 1
ATOM 559 C CA . GLY A 1 76 ? 8.186 2.949 -5.567 1.00 87.44 76 GLY A CA 1
ATOM 560 C C . GLY A 1 76 ? 9.492 3.746 -5.628 1.00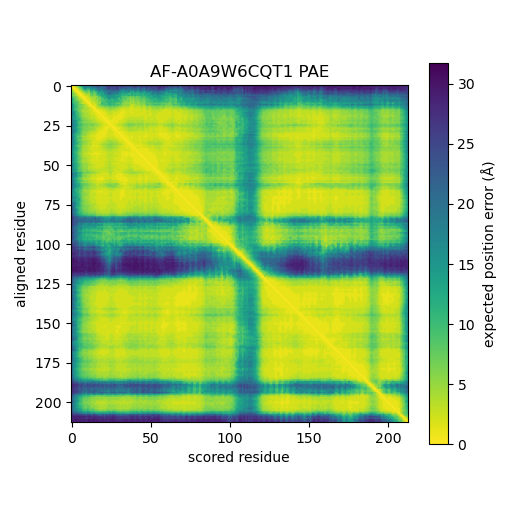 87.44 76 GLY A C 1
ATOM 561 O O . GLY A 1 76 ? 10.188 3.701 -6.641 1.00 87.44 76 GLY A O 1
ATOM 562 N N . GLU A 1 77 ? 9.856 4.424 -4.538 1.00 85.06 77 GLU A N 1
ATOM 563 C CA . GLU A 1 77 ? 11.112 5.173 -4.398 1.00 85.06 77 GLU A CA 1
ATOM 564 C C . GLU A 1 77 ? 12.330 4.254 -4.505 1.00 85.06 77 GLU A C 1
ATOM 566 O O . GLU A 1 77 ? 13.266 4.552 -5.241 1.00 85.06 77 GLU A O 1
ATOM 571 N N . GLU A 1 78 ? 12.309 3.102 -3.835 1.00 86.00 78 GLU A N 1
ATOM 572 C CA . GLU A 1 78 ? 13.375 2.107 -3.931 1.00 86.00 78 GLU A CA 1
ATOM 573 C C . GLU A 1 78 ? 13.482 1.537 -5.352 1.00 86.00 78 GLU A C 1
ATOM 575 O O . GLU A 1 78 ? 14.589 1.336 -5.854 1.00 86.00 78 GLU A O 1
ATOM 580 N N . ALA A 1 79 ? 12.353 1.309 -6.032 1.00 85.50 79 ALA A N 1
ATOM 581 C CA . ALA A 1 79 ? 12.345 0.884 -7.428 1.00 85.50 79 ALA A CA 1
ATOM 582 C C . ALA A 1 79 ? 12.932 1.944 -8.362 1.00 85.50 79 ALA A C 1
ATOM 584 O O . ALA A 1 79 ? 13.757 1.607 -9.209 1.00 85.50 79 ALA A O 1
ATOM 585 N N . ALA A 1 80 ? 12.574 3.213 -8.173 1.00 81.50 80 ALA A N 1
ATOM 586 C CA . ALA A 1 80 ? 13.139 4.325 -8.928 1.00 81.50 80 ALA A CA 1
ATOM 587 C C . ALA A 1 80 ? 14.643 4.493 -8.652 1.00 81.50 80 ALA A C 1
ATOM 589 O O . ALA A 1 80 ? 15.436 4.591 -9.588 1.00 81.50 80 ALA A O 1
ATOM 590 N N . ALA A 1 81 ? 15.060 4.431 -7.385 1.00 81.12 81 ALA A N 1
ATOM 591 C CA . ALA A 1 81 ? 16.454 4.573 -6.971 1.00 81.12 81 ALA A CA 1
ATOM 592 C C . ALA A 1 81 ? 17.365 3.478 -7.542 1.00 81.12 81 ALA A C 1
ATOM 594 O O . ALA A 1 81 ? 18.553 3.714 -7.731 1.00 81.12 81 ALA A O 1
ATOM 595 N N . ARG A 1 82 ? 16.833 2.290 -7.857 1.00 77.56 82 ARG A N 1
ATOM 596 C CA . ARG A 1 82 ? 17.582 1.233 -8.561 1.00 77.56 82 ARG A CA 1
ATOM 597 C C . ARG A 1 82 ? 17.826 1.551 -10.036 1.00 77.56 82 ARG A C 1
ATOM 599 O O . ARG A 1 82 ? 18.779 1.035 -10.616 1.00 77.56 82 ARG A O 1
ATOM 606 N N . LEU A 1 83 ? 16.987 2.386 -10.642 1.00 75.25 83 LEU A N 1
ATOM 607 C CA . LEU A 1 83 ? 17.120 2.804 -12.036 1.00 75.25 83 LEU A CA 1
ATOM 608 C C . LEU A 1 83 ? 18.096 3.984 -12.173 1.00 75.25 83 LEU A C 1
ATOM 610 O O . LEU A 1 83 ? 18.791 4.080 -13.183 1.00 75.25 83 LEU A O 1
ATOM 614 N N . SER A 1 84 ? 18.252 4.822 -11.146 1.00 67.31 84 SER A N 1
ATOM 615 C CA . SER A 1 84 ? 19.145 5.992 -11.198 1.00 67.31 84 SER A CA 1
ATOM 616 C C . SER A 1 84 ? 20.631 5.664 -11.475 1.00 67.31 84 SER A C 1
ATOM 618 O O . SER A 1 84 ? 21.219 6.314 -12.340 1.00 67.31 84 SER A O 1
ATOM 620 N N . PRO A 1 85 ? 21.265 4.638 -10.861 1.00 63.84 85 PRO A N 1
ATOM 621 C CA . PRO A 1 85 ? 22.650 4.249 -11.160 1.00 63.84 85 PRO A CA 1
ATOM 622 C C . PRO A 1 85 ? 22.869 3.764 -12.597 1.00 63.84 85 PRO A C 1
ATOM 624 O O . PRO A 1 85 ? 24.004 3.732 -13.061 1.00 63.84 85 PRO A O 1
ATOM 627 N N . THR A 1 86 ? 21.799 3.389 -13.308 1.00 62.59 86 THR A N 1
ATOM 628 C CA . THR A 1 86 ? 21.864 2.986 -14.723 1.00 62.59 86 THR A CA 1
ATOM 629 C C . THR A 1 86 ? 21.895 4.182 -15.685 1.00 62.59 86 THR A C 1
ATOM 631 O O . THR A 1 86 ? 21.954 3.992 -16.896 1.00 62.59 86 THR A O 1
ATOM 634 N N . GLY A 1 87 ? 21.896 5.414 -15.154 1.00 64.38 87 GLY A N 1
ATOM 635 C CA . GLY A 1 87 ? 21.945 6.658 -15.927 1.00 64.38 87 GLY A CA 1
ATOM 636 C C . GLY A 1 87 ? 20.573 7.202 -16.336 1.00 64.38 87 GLY A C 1
ATOM 637 O O . GLY A 1 87 ? 20.506 8.144 -17.121 1.00 64.38 87 GLY A O 1
ATOM 638 N N . ILE A 1 88 ? 19.480 6.631 -15.820 1.00 72.50 88 ILE A N 1
ATOM 639 C CA . ILE A 1 88 ? 18.117 7.091 -16.112 1.00 72.50 88 ILE A CA 1
ATOM 640 C C . ILE A 1 88 ? 17.799 8.300 -15.226 1.00 72.50 88 ILE A C 1
ATOM 642 O O . ILE A 1 88 ? 17.811 8.203 -14.000 1.00 72.50 88 ILE A O 1
ATOM 646 N N . ALA A 1 89 ? 17.507 9.441 -15.851 1.00 75.19 89 ALA A N 1
ATOM 647 C CA . ALA A 1 89 ? 17.155 10.670 -15.147 1.00 75.19 89 ALA A CA 1
ATOM 648 C C . ALA A 1 89 ? 15.765 10.581 -14.486 1.00 75.19 89 ALA A C 1
ATOM 650 O O . ALA A 1 89 ? 14.848 9.950 -15.011 1.00 75.19 89 ALA A O 1
ATOM 651 N N . GLU A 1 90 ? 15.577 11.281 -13.365 1.00 72.50 90 GLU A N 1
ATOM 652 C CA . GLU A 1 90 ? 14.301 11.327 -12.631 1.00 72.50 90 GLU A CA 1
ATOM 653 C C . GLU A 1 90 ? 13.140 11.849 -13.497 1.00 72.50 90 GLU A C 1
ATOM 655 O O . GLU A 1 90 ? 12.037 11.305 -13.468 1.00 72.50 90 GLU A O 1
ATOM 660 N N . ASP A 1 91 ? 13.408 12.828 -14.364 1.00 74.75 91 ASP A N 1
ATOM 661 C CA . ASP A 1 91 ? 12.433 13.334 -15.336 1.00 74.75 91 ASP A CA 1
ATOM 662 C C . ASP A 1 91 ? 11.977 12.266 -16.330 1.00 74.75 91 ASP A C 1
ATOM 664 O O . ASP A 1 91 ? 10.805 12.223 -16.712 1.00 74.75 91 ASP A O 1
ATOM 668 N N . THR A 1 92 ? 12.883 11.367 -16.714 1.00 73.69 92 THR A N 1
ATOM 669 C CA . THR A 1 92 ? 12.556 10.218 -17.560 1.00 73.69 92 THR A CA 1
ATOM 670 C C . THR A 1 92 ? 11.643 9.255 -16.809 1.00 73.69 92 THR A C 1
ATOM 672 O O . THR A 1 92 ? 10.632 8.840 -17.360 1.00 73.69 92 THR A O 1
ATOM 675 N N . ILE A 1 93 ? 11.927 8.962 -15.535 1.00 74.44 93 ILE A N 1
ATOM 676 C CA . ILE A 1 93 ? 11.066 8.116 -14.689 1.00 74.44 93 ILE A CA 1
ATOM 677 C C . ILE A 1 93 ? 9.663 8.719 -14.564 1.00 74.44 93 ILE A C 1
ATOM 679 O O . ILE A 1 93 ? 8.665 8.031 -14.786 1.00 74.44 93 ILE A O 1
ATOM 683 N N . ARG A 1 94 ? 9.582 10.017 -14.259 1.00 74.31 94 ARG A N 1
ATOM 684 C CA . ARG A 1 94 ? 8.319 10.751 -14.148 1.00 74.31 94 ARG A CA 1
ATOM 685 C C . ARG A 1 94 ? 7.518 10.706 -15.449 1.00 74.31 94 ARG A C 1
ATOM 687 O O . ARG A 1 94 ? 6.316 10.459 -15.407 1.00 74.31 94 ARG A O 1
ATOM 694 N N . THR A 1 95 ? 8.181 10.894 -16.588 1.00 74.62 95 THR A N 1
ATOM 695 C CA . THR A 1 95 ? 7.544 10.822 -17.912 1.00 74.62 95 THR A CA 1
ATOM 696 C C . THR A 1 95 ? 7.051 9.401 -18.210 1.00 74.62 95 THR A C 1
ATOM 698 O O . THR A 1 95 ? 5.902 9.238 -18.608 1.00 74.62 95 THR A O 1
ATOM 701 N N . ALA A 1 96 ? 7.843 8.365 -17.894 1.00 77.12 96 ALA A N 1
ATOM 702 C CA . ALA A 1 96 ? 7.451 6.954 -18.043 1.00 77.12 96 ALA A CA 1
ATOM 703 C C . ALA A 1 96 ? 6.147 6.636 -17.298 1.00 77.12 96 ALA A C 1
ATOM 705 O O . ALA A 1 96 ? 5.247 5.963 -17.807 1.00 77.12 96 ALA A O 1
ATOM 706 N N . LEU A 1 97 ? 6.070 7.098 -16.048 1.00 76.19 97 LEU A N 1
ATOM 707 C CA . LEU A 1 97 ? 4.914 6.891 -15.186 1.00 76.19 97 LEU A CA 1
ATOM 708 C C . LEU A 1 97 ? 3.696 7.656 -15.724 1.00 76.19 97 LEU A C 1
ATOM 710 O O . LEU A 1 97 ? 2.610 7.077 -15.809 1.00 76.19 97 LEU A O 1
ATOM 714 N N . ALA A 1 98 ? 3.886 8.900 -16.171 1.00 75.62 98 ALA A N 1
ATOM 715 C CA . ALA A 1 98 ? 2.828 9.711 -16.771 1.00 75.62 98 ALA A CA 1
ATOM 716 C C . ALA A 1 98 ? 2.245 9.078 -18.047 1.00 75.62 98 ALA A C 1
ATOM 718 O O . ALA A 1 98 ? 1.023 9.022 -18.190 1.00 75.62 98 ALA A O 1
ATOM 719 N N . GLU A 1 99 ? 3.077 8.517 -18.931 1.00 72.44 99 GLU A N 1
ATOM 720 C CA . GLU A 1 99 ? 2.628 7.778 -20.126 1.00 72.44 99 GLU A CA 1
ATOM 721 C C . GLU A 1 99 ? 1.810 6.527 -19.771 1.00 72.44 99 GLU A C 1
ATOM 723 O O . GLU A 1 99 ? 0.848 6.168 -20.455 1.00 72.44 99 GLU A O 1
ATOM 728 N N . CYS A 1 100 ? 2.119 5.891 -18.638 1.00 67.25 100 CYS A N 1
ATOM 729 C CA . CYS A 1 100 ? 1.316 4.801 -18.084 1.00 67.25 100 CYS A CA 1
ATOM 730 C C . CYS A 1 100 ? 0.015 5.287 -17.414 1.00 67.25 100 CYS A C 1
ATOM 732 O O . CYS A 1 100 ? -0.758 4.476 -16.892 1.00 67.25 100 CYS A O 1
ATOM 734 N N . GLY A 1 101 ? -0.270 6.591 -17.449 1.00 64.75 101 GLY A N 1
ATOM 735 C CA . GLY A 1 101 ? -1.423 7.231 -16.820 1.00 64.75 101 GLY A CA 1
ATOM 736 C C . GLY A 1 101 ? -1.289 7.406 -15.307 1.00 64.75 101 GLY A C 1
ATOM 737 O O . GLY A 1 101 ? -2.296 7.672 -14.657 1.00 64.75 101 GLY A O 1
ATOM 738 N N . ILE A 1 102 ? -0.091 7.228 -14.742 1.00 68.69 102 ILE A N 1
ATOM 739 C CA . ILE A 1 102 ? 0.188 7.478 -13.325 1.00 68.69 102 ILE A CA 1
ATOM 740 C C . ILE A 1 102 ? 0.472 8.970 -13.174 1.00 68.69 102 ILE A C 1
ATOM 742 O O . ILE A 1 102 ? 1.490 9.473 -13.651 1.00 68.69 102 ILE A O 1
ATOM 746 N N . ALA A 1 103 ? -0.440 9.696 -12.537 1.00 60.91 103 ALA A N 1
ATOM 747 C CA . ALA A 1 103 ? -0.275 11.127 -12.334 1.00 60.91 103 ALA A CA 1
ATOM 748 C C . ALA A 1 103 ? 0.763 11.400 -11.228 1.00 60.91 103 ALA A C 1
ATOM 750 O O . ALA A 1 103 ? 0.715 10.749 -10.182 1.00 60.91 103 ALA A O 1
ATOM 751 N N . PRO A 1 104 ? 1.673 12.378 -11.392 1.00 58.62 104 PRO A N 1
ATOM 752 C CA . PRO A 1 104 ? 2.545 12.793 -10.300 1.00 58.62 104 PRO A CA 1
ATOM 753 C C . PRO A 1 104 ? 1.706 13.300 -9.116 1.00 58.62 104 PRO A C 1
ATOM 755 O O . PRO A 1 104 ? 0.846 14.165 -9.271 1.00 58.62 104 PRO A O 1
ATOM 758 N N . CYS A 1 105 ? 1.955 12.767 -7.918 1.00 52.84 105 CYS A N 1
ATOM 759 C CA . CYS A 1 105 ? 1.293 13.189 -6.686 1.00 52.84 105 CYS A CA 1
ATOM 760 C C . CYS A 1 105 ? 2.243 14.050 -5.829 1.00 52.84 105 CYS A C 1
ATOM 762 O O . CYS A 1 105 ? 3.226 13.542 -5.295 1.00 52.84 105 CYS A O 1
ATOM 764 N N . GLY A 1 106 ? 1.965 15.354 -5.672 1.00 44.00 106 GLY A N 1
ATOM 765 C CA . GLY A 1 106 ? 2.741 16.234 -4.782 1.00 44.00 106 GLY A CA 1
ATOM 766 C C . GLY A 1 106 ? 2.626 17.739 -5.084 1.00 44.00 106 GLY A C 1
ATOM 767 O O . GLY A 1 106 ? 2.086 18.120 -6.124 1.00 44.00 106 GLY A O 1
ATOM 768 N N . PRO A 1 107 ? 3.122 18.621 -4.191 1.00 33.72 107 PRO A N 1
ATOM 769 C CA . PRO A 1 107 ? 3.192 20.060 -4.448 1.00 33.72 107 PRO A CA 1
ATOM 770 C C . PRO A 1 107 ? 4.060 20.345 -5.685 1.00 33.72 107 PRO A C 1
ATOM 772 O O . PRO A 1 107 ? 5.209 19.918 -5.736 1.00 33.72 107 PRO A O 1
ATOM 775 N N . GLY A 1 108 ? 3.515 21.053 -6.680 1.00 37.94 108 GLY A N 1
ATOM 776 C CA . GLY A 1 108 ? 4.207 21.332 -7.948 1.00 37.94 108 GLY A CA 1
ATOM 777 C C . GLY A 1 108 ? 3.978 20.294 -9.056 1.00 37.94 108 GLY A C 1
ATOM 778 O O . GLY A 1 108 ? 4.561 20.426 -10.131 1.00 37.94 108 GLY A O 1
ATOM 779 N N . ALA A 1 109 ? 3.116 19.294 -8.835 1.00 43.91 109 ALA A N 1
ATOM 780 C CA . ALA A 1 109 ? 2.624 18.423 -9.899 1.00 43.91 109 ALA A CA 1
ATOM 781 C C . ALA A 1 109 ? 1.808 19.248 -10.909 1.00 43.91 109 ALA A C 1
ATOM 783 O O . ALA A 1 109 ? 0.686 19.676 -10.636 1.00 43.91 109 ALA A O 1
ATOM 784 N N . ILE A 1 110 ? 2.397 19.511 -12.073 1.00 37.94 110 ILE A N 1
ATOM 785 C CA . ILE A 1 110 ? 1.712 20.155 -13.194 1.00 37.94 110 ILE A CA 1
ATOM 786 C C . ILE A 1 110 ? 0.718 19.144 -13.775 1.00 37.94 110 ILE A C 1
ATOM 788 O O . ILE A 1 110 ? 1.105 18.042 -14.155 1.00 37.94 110 ILE A O 1
ATOM 792 N N . ALA A 1 111 ? -0.564 19.517 -13.818 1.00 41.44 111 ALA A N 1
ATOM 793 C CA . ALA A 1 111 ? -1.654 18.694 -14.350 1.00 41.44 111 ALA A CA 1
ATOM 794 C C . ALA A 1 111 ? -1.637 18.563 -15.887 1.00 41.44 111 ALA A C 1
ATOM 796 O O . ALA A 1 111 ? -2.458 17.836 -16.443 1.00 41.44 111 ALA A O 1
ATOM 797 N N . ASP A 1 112 ? -0.708 19.236 -16.568 1.00 36.94 112 ASP A N 1
ATOM 798 C CA . ASP A 1 112 ? -0.516 19.088 -18.005 1.00 36.94 112 ASP A CA 1
ATOM 799 C C . ASP A 1 112 ? 0.375 17.880 -18.290 1.00 36.94 112 ASP A C 1
ATOM 801 O O . ASP A 1 112 ? 1.598 17.970 -18.405 1.00 36.94 112 ASP A O 1
ATOM 805 N N . ALA A 1 113 ? -0.271 16.727 -18.448 1.00 41.09 113 ALA A N 1
ATOM 806 C CA . ALA A 1 113 ? 0.265 15.658 -19.272 1.00 41.09 113 ALA A CA 1
ATOM 807 C C . ALA A 1 113 ? 0.245 16.125 -20.738 1.00 41.09 113 ALA A C 1
ATOM 809 O O . ALA A 1 113 ? -0.616 15.734 -21.525 1.00 41.09 113 ALA A O 1
ATOM 810 N N . ALA A 1 114 ? 1.183 16.995 -21.112 1.00 35.97 114 ALA A N 1
ATOM 811 C CA . ALA A 1 114 ? 1.525 17.165 -22.510 1.00 35.97 114 ALA A CA 1
ATOM 812 C C . ALA A 1 114 ? 2.263 15.892 -22.937 1.00 35.97 114 ALA A C 1
ATOM 814 O O . ALA A 1 114 ? 3.412 15.671 -22.558 1.00 35.97 114 ALA A O 1
ATOM 815 N N . ALA A 1 115 ? 1.569 15.039 -23.691 1.00 41.41 115 ALA A N 1
ATOM 816 C CA . ALA A 1 115 ? 2.173 13.970 -24.469 1.00 41.41 115 ALA A CA 1
ATOM 817 C C . ALA A 1 115 ? 3.154 14.599 -25.476 1.00 41.41 115 ALA A C 1
ATOM 819 O O . ALA A 1 115 ? 2.778 14.969 -26.585 1.00 41.41 115 ALA A O 1
ATOM 820 N N . GLY A 1 116 ? 4.395 14.807 -25.046 1.00 35.78 116 GLY A N 1
ATOM 821 C CA . GLY A 1 116 ? 5.526 15.106 -25.911 1.00 35.78 116 GLY A CA 1
ATOM 822 C C . GLY A 1 116 ? 6.301 13.819 -26.137 1.00 35.78 116 GLY A C 1
ATOM 823 O O . GLY A 1 116 ? 6.585 13.113 -25.174 1.00 35.78 116 GLY A O 1
ATOM 824 N N . GLU A 1 117 ? 6.615 13.509 -27.395 1.00 38.97 117 GLU A N 1
ATOM 825 C CA . GLU A 1 117 ? 7.395 12.335 -27.800 1.00 38.97 117 GLU A CA 1
ATOM 826 C C . GLU A 1 117 ? 8.794 12.357 -27.165 1.00 38.97 117 GLU A C 1
ATOM 828 O O . GLU A 1 117 ? 9.769 12.847 -27.732 1.00 38.97 117 GLU A O 1
ATOM 833 N N . VAL A 1 118 ? 8.903 11.800 -25.967 1.00 42.25 118 VAL A N 1
ATOM 834 C CA . VAL A 1 118 ? 10.154 11.314 -25.404 1.00 42.25 118 VAL A CA 1
ATOM 835 C C . VAL A 1 118 ? 9.997 9.806 -25.391 1.00 42.25 118 VAL A C 1
ATOM 837 O O . VAL A 1 118 ? 9.099 9.294 -24.740 1.00 42.25 118 VAL A O 1
ATOM 840 N N . ALA A 1 119 ? 10.832 9.077 -26.131 1.00 46.88 119 ALA A N 1
ATOM 841 C CA . ALA A 1 119 ? 10.823 7.618 -26.095 1.00 46.88 119 ALA A CA 1
ATOM 842 C C . ALA A 1 119 ? 11.360 7.145 -24.738 1.00 46.88 119 ALA A C 1
ATOM 844 O O . ALA A 1 119 ? 12.531 6.788 -24.596 1.00 46.88 119 ALA A O 1
ATOM 845 N N . VAL A 1 120 ? 10.518 7.196 -23.7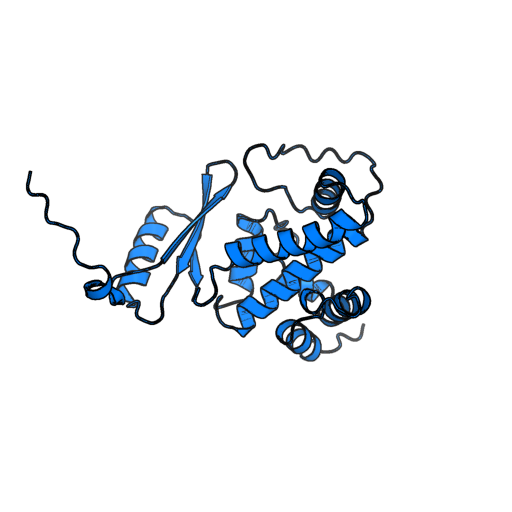12 1.00 53.75 120 VAL A N 1
ATOM 846 C CA . VAL A 1 120 ? 10.845 6.639 -22.414 1.00 53.75 120 VAL A CA 1
ATOM 847 C C . VAL A 1 120 ? 10.746 5.121 -22.525 1.00 53.75 120 VAL A C 1
ATOM 849 O O . VAL A 1 120 ? 9.751 4.610 -23.044 1.00 53.75 120 VAL A O 1
ATOM 852 N N . PRO A 1 121 ? 11.748 4.344 -22.073 1.00 62.09 121 PRO A N 1
ATOM 853 C CA . PRO A 1 121 ? 11.634 2.902 -22.174 1.00 62.09 121 PRO A CA 1
ATOM 854 C C . PRO A 1 121 ? 10.462 2.447 -21.301 1.00 62.09 121 PRO A C 1
ATOM 856 O O . PRO A 1 121 ? 10.493 2.625 -20.084 1.00 62.09 121 PRO A O 1
ATOM 859 N N . ALA A 1 122 ? 9.458 1.805 -21.906 1.00 68.50 122 ALA A N 1
ATOM 860 C CA . ALA A 1 122 ? 8.324 1.192 -21.199 1.00 68.50 122 ALA A CA 1
ATOM 861 C C . ALA A 1 122 ? 8.772 0.292 -20.027 1.00 68.50 122 ALA A C 1
ATOM 863 O O . ALA A 1 122 ? 8.047 0.080 -19.058 1.00 68.50 122 ALA A O 1
ATOM 864 N N . GLU A 1 123 ? 10.005 -0.204 -20.102 1.00 72.50 123 GLU A N 1
ATOM 865 C CA . GLU A 1 123 ? 10.686 -0.973 -19.072 1.00 72.50 123 GLU A CA 1
ATOM 866 C C . GLU A 1 123 ? 10.898 -0.225 -17.745 1.00 72.50 123 GLU A C 1
ATOM 868 O O . GLU A 1 123 ? 10.762 -0.827 -16.681 1.00 72.50 123 GLU A O 1
ATOM 873 N N . VAL A 1 124 ? 11.162 1.085 -17.789 1.00 78.19 124 VAL A N 1
ATOM 874 C CA . VAL A 1 124 ? 11.344 1.933 -16.597 1.00 78.19 124 VAL A CA 1
ATOM 875 C C . VAL A 1 124 ? 10.058 1.962 -15.780 1.00 78.19 124 VAL A C 1
ATOM 877 O O . VAL A 1 124 ? 10.062 1.651 -14.588 1.00 78.19 124 VAL A O 1
ATOM 880 N N . ALA A 1 125 ? 8.938 2.265 -16.442 1.00 80.88 125 ALA A N 1
ATOM 881 C CA . ALA A 1 125 ? 7.633 2.288 -15.799 1.00 80.88 125 ALA A CA 1
ATOM 882 C C . ALA A 1 125 ? 7.229 0.894 -15.303 1.00 80.88 125 ALA A C 1
ATOM 884 O O . ALA A 1 125 ? 6.799 0.761 -14.158 1.00 80.88 125 ALA A O 1
ATOM 885 N N . ARG A 1 126 ? 7.424 -0.158 -16.118 1.00 83.19 126 ARG A N 1
ATOM 886 C CA . ARG A 1 126 ? 7.125 -1.546 -15.721 1.00 83.19 126 ARG A CA 1
ATOM 887 C C . ARG A 1 126 ? 7.857 -1.950 -14.449 1.00 83.19 126 ARG A C 1
ATOM 889 O O . ARG A 1 126 ? 7.217 -2.473 -13.545 1.00 83.19 126 ARG A O 1
ATOM 896 N N . SER A 1 127 ? 9.153 -1.657 -14.339 1.00 82.75 127 SER A N 1
ATOM 897 C CA . SER A 1 127 ? 9.939 -2.025 -13.156 1.00 82.75 127 SER A CA 1
ATOM 898 C C . SER A 1 127 ? 9.378 -1.410 -11.870 1.00 82.75 127 SER A C 1
ATOM 900 O O . SER A 1 127 ? 9.350 -2.076 -10.835 1.00 82.75 127 SER A O 1
ATOM 902 N N . ILE A 1 128 ? 8.922 -0.156 -11.914 1.00 87.19 128 ILE A N 1
ATOM 903 C CA . ILE A 1 128 ? 8.332 0.517 -10.748 1.00 87.19 128 ILE A CA 1
ATOM 904 C C . ILE A 1 128 ? 6.939 -0.041 -10.467 1.00 87.19 128 ILE A C 1
ATOM 906 O O . ILE A 1 128 ? 6.648 -0.434 -9.340 1.00 87.19 128 ILE A O 1
ATOM 910 N N . LEU A 1 129 ? 6.092 -0.136 -11.492 1.00 89.75 129 LEU A N 1
ATOM 911 C CA . LEU A 1 129 ? 4.717 -0.607 -11.348 1.00 89.75 129 LEU A CA 1
ATOM 912 C C . LEU A 1 129 ? 4.654 -2.044 -10.830 1.00 89.75 129 LEU A C 1
ATOM 914 O O . LEU A 1 129 ? 3.877 -2.326 -9.927 1.00 89.75 129 LEU A O 1
ATOM 918 N N . TYR A 1 130 ? 5.498 -2.941 -11.335 1.00 91.44 130 TYR A N 1
ATOM 919 C CA . TYR A 1 130 ? 5.574 -4.322 -10.859 1.00 91.44 130 TYR A CA 1
ATOM 920 C C . TYR A 1 130 ? 6.095 -4.410 -9.424 1.00 91.44 130 TYR A C 1
ATOM 922 O O . TYR A 1 130 ? 5.562 -5.194 -8.645 1.00 91.44 130 TYR A O 1
ATOM 930 N N . SER A 1 131 ? 7.047 -3.552 -9.039 1.00 92.06 131 SER A N 1
ATOM 931 C CA . SER A 1 131 ? 7.496 -3.458 -7.641 1.00 92.06 131 SER A CA 1
ATOM 932 C C . SER A 1 131 ? 6.361 -3.005 -6.710 1.00 92.06 131 SER A C 1
ATOM 934 O O . SER A 1 131 ? 6.224 -3.522 -5.606 1.00 92.06 131 SER A O 1
ATOM 936 N N . LEU A 1 132 ? 5.503 -2.080 -7.160 1.00 93.69 132 LEU A N 1
ATOM 937 C CA . LEU A 1 132 ? 4.316 -1.661 -6.406 1.00 93.69 132 LEU A CA 1
ATOM 938 C C . LEU A 1 132 ? 3.268 -2.776 -6.297 1.00 93.69 132 LEU A C 1
ATOM 940 O O . LEU A 1 132 ? 2.631 -2.903 -5.254 1.00 93.69 132 LEU A O 1
ATOM 944 N N . VAL A 1 133 ? 3.089 -3.589 -7.345 1.00 95.25 133 VAL A N 1
ATOM 945 C CA . VAL A 1 133 ? 2.211 -4.773 -7.295 1.00 95.25 133 VAL A CA 1
ATOM 946 C C . VAL A 1 133 ? 2.737 -5.801 -6.292 1.00 95.25 133 VAL A C 1
ATOM 948 O O . VAL A 1 133 ? 1.949 -6.353 -5.527 1.00 95.25 133 VAL A O 1
ATOM 951 N N . ASP A 1 134 ? 4.049 -6.034 -6.265 1.00 95.31 134 ASP A N 1
ATOM 952 C CA . ASP A 1 134 ? 4.683 -6.962 -5.323 1.00 95.31 134 ASP A CA 1
ATOM 953 C C . ASP A 1 134 ? 4.527 -6.494 -3.865 1.00 95.31 134 ASP A C 1
ATOM 955 O O . ASP A 1 134 ? 4.092 -7.257 -3.002 1.00 95.31 134 ASP A O 1
ATOM 959 N N . GLU A 1 135 ? 4.765 -5.205 -3.596 1.00 96.00 135 GLU A N 1
ATOM 960 C CA . GLU A 1 135 ? 4.545 -4.623 -2.266 1.00 96.00 135 GLU A CA 1
ATOM 961 C C . GLU A 1 135 ? 3.065 -4.668 -1.858 1.00 96.00 135 GLU A C 1
ATOM 963 O O . GLU A 1 135 ? 2.732 -4.970 -0.709 1.00 96.00 135 GLU A O 1
ATOM 968 N N . ALA A 1 136 ? 2.152 -4.421 -2.800 1.00 96.56 136 ALA A N 1
ATOM 969 C CA . ALA A 1 136 ? 0.722 -4.555 -2.559 1.00 96.56 136 ALA A CA 1
ATOM 970 C C . ALA A 1 136 ? 0.328 -6.001 -2.215 1.00 96.56 136 ALA A C 1
ATOM 972 O O . ALA A 1 136 ? -0.526 -6.208 -1.354 1.00 96.56 136 ALA A O 1
ATOM 973 N N . ALA A 1 137 ? 0.958 -7.005 -2.833 1.00 96.00 137 ALA A N 1
ATOM 974 C CA . ALA A 1 137 ? 0.733 -8.406 -2.488 1.00 96.00 137 ALA A CA 1
ATOM 975 C C . ALA A 1 137 ? 1.180 -8.702 -1.046 1.00 96.00 137 ALA A C 1
ATOM 977 O O . ALA A 1 137 ? 0.436 -9.328 -0.287 1.00 96.00 137 ALA A O 1
ATOM 978 N N . LEU A 1 138 ? 2.347 -8.191 -0.639 1.00 95.50 138 LEU A N 1
ATOM 979 C CA . LEU A 1 138 ? 2.856 -8.318 0.731 1.00 95.50 138 LEU A CA 1
ATOM 980 C C . LEU A 1 138 ? 1.930 -7.672 1.769 1.00 95.50 138 LEU A C 1
ATOM 982 O O . LEU A 1 138 ? 1.693 -8.262 2.819 1.00 95.50 138 LEU A O 1
ATOM 986 N N . LEU A 1 139 ? 1.384 -6.491 1.468 1.00 96.19 139 LEU A N 1
ATOM 987 C CA . LEU A 1 139 ? 0.434 -5.776 2.331 1.00 96.19 139 LEU A CA 1
ATOM 988 C C . LEU A 1 139 ? -0.867 -6.555 2.588 1.00 96.19 139 LEU A C 1
ATOM 990 O O . LEU A 1 139 ? -1.514 -6.356 3.620 1.00 96.19 139 LEU A O 1
ATOM 994 N N . VAL A 1 140 ? -1.270 -7.417 1.649 1.00 95.25 140 VAL A N 1
ATOM 995 C CA . VAL A 1 140 ? -2.394 -8.346 1.839 1.00 95.25 140 VAL A CA 1
ATOM 996 C C . VAL A 1 140 ? -1.950 -9.567 2.642 1.00 95.25 140 VAL A C 1
ATOM 998 O O . VAL A 1 140 ? -2.651 -9.969 3.569 1.00 95.25 140 VAL A O 1
ATOM 1001 N N . GLU A 1 141 ? -0.800 -10.157 2.301 1.00 94.50 141 GLU A N 1
ATOM 1002 C CA . GLU A 1 141 ? -0.284 -11.367 2.956 1.00 94.50 141 GLU A CA 1
ATOM 1003 C C . GLU A 1 141 ? -0.038 -11.151 4.455 1.00 94.50 141 GLU A C 1
ATOM 1005 O O . GLU A 1 141 ? -0.438 -11.982 5.271 1.00 94.50 141 GLU A O 1
ATOM 1010 N N . ASP A 1 142 ? 0.555 -10.018 4.838 1.00 93.94 142 ASP A N 1
ATOM 1011 C CA . ASP A 1 142 ? 0.811 -9.688 6.244 1.00 93.94 142 ASP A CA 1
ATOM 1012 C C . ASP A 1 142 ? -0.382 -9.053 6.975 1.00 93.94 142 ASP A C 1
ATOM 1014 O O . ASP A 1 142 ? -0.272 -8.691 8.149 1.00 93.94 142 ASP A O 1
ATOM 1018 N N . GLN A 1 143 ? -1.537 -8.974 6.304 1.00 94.31 143 GLN A N 1
ATOM 1019 C CA . GLN A 1 143 ? -2.799 -8.463 6.839 1.00 94.31 143 GLN A CA 1
ATOM 1020 C C . GLN A 1 143 ? -2.743 -6.994 7.286 1.00 94.31 143 GLN A C 1
ATOM 1022 O O . GLN A 1 143 ? -3.579 -6.572 8.096 1.00 94.31 143 GLN A O 1
ATOM 1027 N N . THR A 1 144 ? -1.795 -6.204 6.763 1.00 95.38 144 THR A N 1
ATOM 1028 C CA . THR A 1 144 ? -1.798 -4.748 6.957 1.00 95.38 144 THR A CA 1
ATOM 1029 C C . THR A 1 144 ? -3.087 -4.155 6.392 1.00 95.38 144 THR A C 1
ATOM 1031 O O . THR A 1 144 ? -3.782 -3.417 7.092 1.00 95.38 144 THR A O 1
ATOM 1034 N N . ALA A 1 145 ? -3.447 -4.522 5.160 1.00 94.75 145 ALA A N 1
ATOM 1035 C CA . ALA A 1 145 ? -4.751 -4.215 4.587 1.00 94.75 145 ALA A CA 1
ATOM 1036 C C . ALA A 1 145 ? -5.703 -5.407 4.742 1.00 94.75 145 ALA A C 1
ATOM 1038 O O . ALA A 1 145 ? -5.318 -6.561 4.556 1.00 94.75 145 ALA A O 1
ATOM 1039 N N . LEU A 1 146 ? -6.978 -5.134 5.029 1.00 89.25 146 LEU A N 1
ATOM 1040 C CA . LEU A 1 146 ? -7.990 -6.190 5.133 1.00 89.25 146 LEU A CA 1
ATOM 1041 C C . LEU A 1 146 ? -8.355 -6.783 3.768 1.00 89.25 146 LEU A C 1
ATOM 1043 O O . LEU A 1 146 ? -8.776 -7.939 3.688 1.00 89.25 146 LEU A O 1
ATOM 1047 N N . ARG A 1 147 ? -8.272 -5.977 2.704 1.00 93.88 147 ARG A N 1
ATOM 1048 C CA . ARG A 1 147 ? -8.680 -6.349 1.347 1.00 93.88 147 ARG A CA 1
ATOM 1049 C C . ARG A 1 147 ? -7.756 -5.721 0.314 1.00 93.88 147 ARG A C 1
ATOM 1051 O O . ARG A 1 147 ? -7.328 -4.582 0.465 1.00 93.88 147 ARG A O 1
ATOM 1058 N N . ALA A 1 148 ? -7.570 -6.420 -0.804 1.00 95.12 148 ALA A N 1
ATOM 1059 C CA . ALA A 1 148 ? -6.865 -5.888 -1.970 1.00 95.12 148 ALA A CA 1
ATOM 1060 C C . ALA A 1 148 ? -7.475 -4.566 -2.481 1.00 95.12 148 ALA A C 1
ATOM 1062 O O . ALA A 1 148 ? -6.753 -3.633 -2.814 1.00 95.12 148 ALA A O 1
ATOM 1063 N N . SER A 1 149 ? -8.810 -4.456 -2.459 1.00 95.69 149 SER A N 1
ATOM 1064 C CA . SER A 1 149 ? -9.533 -3.251 -2.889 1.00 95.69 149 SER A CA 1
ATOM 1065 C C . SER A 1 149 ? -9.203 -2.006 -2.067 1.00 95.69 149 SER A C 1
ATOM 1067 O O . SER A 1 149 ? -9.326 -0.896 -2.577 1.00 95.69 149 SER A O 1
ATOM 1069 N N . ASP A 1 150 ? -8.816 -2.179 -0.802 1.00 96.00 150 ASP A N 1
ATOM 1070 C CA . ASP A 1 150 ? -8.466 -1.064 0.074 1.00 96.00 150 ASP A CA 1
ATOM 1071 C C . ASP A 1 150 ? -7.123 -0.462 -0.362 1.00 96.00 150 ASP A C 1
ATOM 1073 O O . ASP A 1 150 ? -7.001 0.753 -0.500 1.00 96.00 150 ASP A O 1
ATOM 1077 N N . ILE A 1 151 ? -6.154 -1.320 -0.697 1.00 97.12 151 ILE A N 1
ATOM 1078 C CA . ILE A 1 151 ? -4.861 -0.921 -1.271 1.00 97.12 151 ILE A CA 1
ATOM 1079 C C . ILE A 1 151 ? -5.067 -0.246 -2.629 1.00 97.12 151 ILE A C 1
ATOM 1081 O O . ILE A 1 151 ? -4.487 0.807 -2.897 1.00 97.12 151 ILE A O 1
ATOM 1085 N N . ASP A 1 152 ? -5.929 -0.819 -3.471 1.00 96.19 152 ASP A N 1
ATOM 1086 C CA . ASP A 1 152 ? -6.244 -0.253 -4.781 1.00 96.19 152 ASP A CA 1
ATOM 1087 C C . ASP A 1 152 ? -6.858 1.148 -4.666 1.00 96.19 152 ASP A C 1
ATOM 1089 O O . ASP A 1 152 ? -6.440 2.073 -5.366 1.00 96.19 152 ASP A O 1
ATOM 1093 N N . LEU A 1 153 ? -7.800 1.339 -3.736 1.00 95.44 153 LEU A N 1
ATOM 1094 C CA . LEU A 1 153 ? -8.394 2.645 -3.455 1.00 95.44 153 LEU A CA 1
ATOM 1095 C C . LEU A 1 153 ? -7.342 3.657 -2.985 1.00 95.44 153 LEU A C 1
ATOM 1097 O O . LEU A 1 153 ? -7.350 4.798 -3.451 1.00 95.44 153 LEU A O 1
ATOM 1101 N N . LEU A 1 154 ? -6.444 3.251 -2.085 1.00 95.00 154 LEU A N 1
ATOM 1102 C CA . LEU A 1 154 ? -5.361 4.096 -1.579 1.00 95.00 154 LEU A CA 1
ATOM 1103 C C . LEU A 1 154 ? -4.440 4.557 -2.709 1.00 95.00 154 LEU A C 1
ATOM 1105 O O . LEU A 1 154 ? -4.170 5.754 -2.838 1.00 95.00 154 LEU A O 1
ATOM 1109 N N . ALA A 1 155 ? -4.022 3.635 -3.576 1.00 93.56 155 ALA A N 1
ATOM 1110 C CA . ALA A 1 155 ? -3.174 3.952 -4.717 1.00 93.56 155 ALA A CA 1
ATOM 1111 C C . ALA A 1 155 ? -3.853 4.939 -5.683 1.00 93.56 155 ALA A C 1
ATOM 1113 O O . ALA A 1 155 ? -3.237 5.927 -6.091 1.00 93.56 155 ALA A O 1
ATOM 1114 N N . VAL A 1 156 ? -5.139 4.737 -5.990 1.00 91.94 156 VAL A N 1
ATOM 1115 C CA . VAL A 1 156 ? -5.917 5.657 -6.842 1.00 91.94 156 VAL A CA 1
ATOM 1116 C C . VAL A 1 156 ? -6.029 7.040 -6.224 1.00 91.94 156 VAL A C 1
ATOM 1118 O O . VAL A 1 156 ? -5.888 8.053 -6.906 1.00 91.94 156 VAL A O 1
ATOM 1121 N N . LYS A 1 157 ? -6.325 7.102 -4.927 1.00 91.50 157 LYS A N 1
ATOM 1122 C CA . LYS A 1 157 ? -6.635 8.365 -4.263 1.00 91.50 157 LYS A CA 1
ATOM 1123 C C . LYS A 1 157 ? -5.398 9.167 -3.884 1.00 91.50 157 LYS A C 1
ATOM 1125 O O . LYS A 1 157 ? -5.513 10.386 -3.815 1.00 91.50 157 LYS A O 1
ATOM 1130 N N . ALA A 1 158 ? -4.255 8.527 -3.638 1.00 89.31 158 ALA A N 1
ATOM 1131 C CA . ALA A 1 158 ? -3.090 9.199 -3.063 1.00 89.31 158 ALA A CA 1
ATOM 1132 C C . ALA A 1 158 ? -1.752 8.958 -3.779 1.00 89.31 158 ALA A C 1
ATOM 1134 O O . ALA A 1 158 ? -0.816 9.711 -3.517 1.00 89.31 158 ALA A O 1
ATOM 1135 N N . LEU A 1 159 ? -1.644 7.968 -4.675 1.00 87.19 159 LEU A N 1
ATOM 1136 C CA . LEU A 1 159 ? -0.420 7.698 -5.457 1.00 87.19 159 LEU A CA 1
ATOM 1137 C C . LEU A 1 159 ? -0.557 8.047 -6.942 1.00 87.19 159 LEU A C 1
ATOM 1139 O O . LEU A 1 159 ? 0.339 7.758 -7.727 1.00 87.19 159 LEU A O 1
ATOM 1143 N N . GLY A 1 160 ? -1.687 8.636 -7.336 1.00 85.44 160 GLY A N 1
ATOM 1144 C CA . GLY A 1 160 ? -1.941 9.004 -8.726 1.00 85.44 160 GLY A CA 1
ATOM 1145 C C . GLY A 1 160 ? -2.199 7.811 -9.645 1.00 85.44 160 GLY A C 1
ATOM 1146 O O . GLY A 1 160 ? -2.097 7.961 -10.862 1.00 85.44 160 GLY A O 1
ATOM 1147 N N . TRP A 1 161 ? -2.544 6.636 -9.098 1.00 88.88 161 TRP A N 1
ATOM 1148 C CA . TRP A 1 161 ? -2.903 5.481 -9.920 1.00 88.88 161 TRP A CA 1
ATOM 1149 C C . TRP A 1 161 ? -4.156 5.788 -10.762 1.00 88.88 161 TRP A C 1
ATOM 1151 O O . TRP A 1 161 ? -5.152 6.274 -10.214 1.00 88.88 161 TRP A O 1
ATOM 1161 N N . PRO A 1 162 ? -4.161 5.511 -12.079 1.00 83.50 162 PRO A N 1
ATOM 1162 C CA . PRO A 1 162 ? -5.289 5.842 -12.937 1.00 83.50 162 PRO A CA 1
ATOM 1163 C C . PRO A 1 162 ? -6.517 5.021 -12.556 1.00 83.50 162 PRO A C 1
ATOM 1165 O O . PRO A 1 162 ? -6.521 3.798 -12.687 1.00 83.50 162 PRO A O 1
ATOM 1168 N N . ALA A 1 163 ? -7.594 5.700 -12.160 1.00 87.56 163 ALA A N 1
ATOM 1169 C CA . ALA A 1 163 ? -8.822 5.056 -11.692 1.00 87.56 163 ALA A CA 1
ATOM 1170 C C . ALA A 1 163 ? -9.435 4.081 -12.718 1.00 87.56 163 ALA A C 1
ATOM 1172 O O . ALA A 1 163 ? -9.996 3.057 -12.335 1.00 87.56 163 ALA A O 1
ATOM 1173 N N . TRP A 1 164 ? -9.298 4.351 -14.024 1.00 82.12 164 TRP A N 1
ATOM 1174 C CA . TRP A 1 164 ? -9.780 3.455 -15.089 1.00 82.12 164 TRP A CA 1
ATOM 1175 C C . TRP A 1 164 ? -8.963 2.161 -15.225 1.00 82.12 164 TRP A C 1
ATOM 1177 O O . TRP A 1 164 ? -9.400 1.235 -15.902 1.00 82.12 164 TRP A O 1
ATOM 1187 N N . ARG A 1 165 ? -7.790 2.074 -14.583 1.00 84.06 165 ARG A N 1
ATOM 1188 C CA . ARG A 1 165 ? -7.007 0.837 -14.440 1.00 84.06 165 ARG A CA 1
ATOM 1189 C C . ARG A 1 165 ? -7.207 0.181 -13.068 1.00 84.06 165 ARG A C 1
ATOM 1191 O O . ARG A 1 165 ? -6.467 -0.740 -12.743 1.00 84.06 165 ARG A O 1
ATOM 1198 N N . GLY A 1 166 ? -8.173 0.635 -12.266 1.00 88.88 166 GLY A N 1
ATOM 1199 C CA . GLY A 1 166 ? -8.377 0.154 -10.899 1.00 88.88 166 GLY A CA 1
ATOM 1200 C C . GLY A 1 166 ? -7.236 0.613 -9.996 1.00 88.88 166 GLY A C 1
ATOM 1201 O O . GLY A 1 166 ? -6.997 1.806 -9.903 1.00 88.88 166 GLY A O 1
ATOM 1202 N N . GLY A 1 167 ? -6.521 -0.317 -9.371 1.00 92.00 167 GLY A N 1
ATOM 1203 C CA . GLY A 1 167 ? -5.313 -0.079 -8.575 1.00 92.00 167 GLY A CA 1
ATOM 1204 C C . GLY A 1 167 ? -4.241 -1.138 -8.865 1.00 92.00 167 GLY A C 1
ATOM 1205 O O . GLY A 1 167 ? -4.437 -1.939 -9.781 1.00 92.00 167 GLY A O 1
ATOM 1206 N N . PRO A 1 168 ? -3.114 -1.169 -8.134 1.00 94.44 168 PRO A N 1
ATOM 1207 C CA . PRO A 1 168 ? -2.025 -2.120 -8.352 1.00 94.44 168 PRO A CA 1
ATOM 1208 C C . PRO A 1 168 ? -2.464 -3.583 -8.384 1.00 94.44 168 PRO A C 1
ATOM 1210 O O . PRO A 1 168 ? -2.080 -4.303 -9.303 1.00 94.44 168 PRO A O 1
ATOM 1213 N N . LEU A 1 169 ? -3.290 -4.047 -7.447 1.00 95.31 169 LEU A N 1
ATOM 1214 C CA . LEU A 1 169 ? -3.690 -5.453 -7.404 1.00 95.31 169 LEU A CA 1
ATOM 1215 C C . LEU A 1 169 ? -4.729 -5.770 -8.473 1.00 95.31 169 LEU A C 1
ATOM 1217 O O . LEU A 1 169 ? -4.592 -6.790 -9.153 1.00 95.31 169 LEU A O 1
ATOM 1221 N N . PHE A 1 170 ? -5.714 -4.894 -8.686 1.00 94.00 170 PHE A N 1
ATOM 1222 C CA . PHE A 1 170 ? -6.655 -5.036 -9.797 1.00 94.00 170 PHE A CA 1
ATOM 1223 C C . PHE A 1 170 ? -5.936 -5.066 -11.152 1.00 94.00 170 PHE A C 1
ATOM 1225 O O . PHE A 1 170 ? -6.169 -5.969 -11.953 1.00 94.00 170 PHE A O 1
ATOM 1232 N N . TRP A 1 171 ? -5.044 -4.112 -11.411 1.00 92.25 171 TRP A N 1
ATOM 1233 C CA . TRP A 1 171 ? -4.272 -4.029 -12.649 1.00 92.25 171 TRP A CA 1
ATOM 1234 C C . TRP A 1 171 ? -3.317 -5.214 -12.797 1.00 92.25 171 TRP A C 1
ATOM 1236 O O . TRP A 1 171 ? -3.278 -5.835 -13.857 1.00 92.25 171 TRP A O 1
ATOM 1246 N N . GLY A 1 172 ? -2.613 -5.583 -11.724 1.00 90.00 172 GLY A N 1
ATOM 1247 C CA . GLY A 1 172 ? -1.684 -6.709 -11.709 1.00 90.00 172 GLY A CA 1
ATOM 1248 C C . GLY A 1 172 ? -2.350 -8.022 -12.113 1.00 90.00 172 GLY A C 1
ATOM 1249 O O . GLY A 1 172 ? -1.787 -8.771 -12.903 1.00 90.00 172 GLY A O 1
ATOM 1250 N N . ARG A 1 173 ? -3.603 -8.237 -11.694 1.00 90.62 173 ARG A N 1
ATOM 1251 C CA . ARG A 1 173 ? -4.411 -9.389 -12.119 1.00 90.62 173 ARG A CA 1
ATOM 1252 C C . ARG A 1 173 ? -4.710 -9.408 -13.622 1.00 90.62 173 ARG A C 1
ATOM 1254 O O . ARG A 1 173 ? -4.814 -10.481 -14.202 1.00 90.62 173 ARG A O 1
ATOM 1261 N N . HIS A 1 174 ? -4.894 -8.248 -14.253 1.00 86.50 174 HIS A N 1
ATOM 1262 C CA . HIS A 1 174 ? -5.160 -8.170 -15.698 1.00 86.50 174 HIS A CA 1
ATOM 1263 C C . HIS A 1 174 ? -3.897 -8.401 -16.528 1.00 86.50 174 HIS A C 1
ATOM 1265 O O . HIS A 1 174 ? -3.979 -8.929 -17.632 1.00 86.50 174 HIS A O 1
ATOM 1271 N N . ILE A 1 175 ? -2.740 -7.996 -16.002 1.00 87.62 175 ILE A N 1
ATOM 1272 C CA . ILE A 1 175 ? -1.434 -8.279 -16.605 1.00 87.62 175 ILE A CA 1
ATOM 1273 C C . ILE A 1 175 ? -1.033 -9.749 -16.394 1.00 87.62 175 ILE A C 1
ATOM 1275 O O . ILE A 1 175 ? -0.400 -10.343 -17.263 1.00 87.62 175 ILE A O 1
ATOM 1279 N N . GLY A 1 176 ? -1.422 -10.328 -15.257 1.00 87.94 176 GLY A N 1
ATOM 1280 C CA . GLY A 1 176 ? -1.050 -11.664 -14.806 1.00 87.94 176 GLY A CA 1
ATOM 1281 C C . GLY A 1 176 ? 0.085 -11.600 -13.786 1.00 87.94 176 GLY A C 1
ATOM 1282 O O . GLY A 1 176 ? 1.214 -11.231 -14.113 1.00 87.94 176 GLY A O 1
ATOM 1283 N N . TYR A 1 177 ? -0.188 -11.995 -12.545 1.00 91.81 177 TYR A N 1
ATOM 1284 C CA . TYR A 1 177 ? 0.790 -12.039 -11.461 1.00 91.81 177 TYR A CA 1
ATOM 1285 C C . TYR A 1 177 ? 1.973 -12.948 -11.785 1.00 91.81 177 TYR A C 1
ATOM 1287 O O . TYR A 1 177 ? 3.097 -12.614 -11.415 1.00 91.81 177 TYR A O 1
ATOM 1295 N N . ARG A 1 178 ? 1.763 -14.048 -12.525 1.00 91.44 178 ARG A N 1
ATOM 1296 C CA . ARG A 1 178 ? 2.871 -14.889 -13.011 1.00 91.44 178 ARG A CA 1
ATOM 1297 C C . ARG A 1 178 ? 3.826 -14.110 -13.915 1.00 91.44 178 ARG A C 1
ATOM 1299 O O . ARG A 1 178 ? 5.026 -14.119 -13.674 1.00 91.44 178 ARG A O 1
ATOM 1306 N N . HIS A 1 179 ? 3.293 -13.367 -14.885 1.00 89.50 179 HIS A N 1
ATOM 1307 C CA . HIS A 1 179 ? 4.106 -12.538 -15.778 1.00 89.50 179 HIS A CA 1
ATOM 1308 C C . HIS A 1 179 ? 4.901 -11.474 -15.007 1.00 89.50 179 HIS A C 1
ATOM 1310 O O . HIS A 1 179 ? 6.086 -11.271 -15.263 1.00 89.50 179 HIS A O 1
ATOM 1316 N N . ILE A 1 180 ? 4.258 -10.829 -14.031 1.00 89.62 180 ILE A N 1
ATOM 1317 C CA . ILE A 1 180 ? 4.891 -9.826 -13.167 1.00 89.62 180 ILE A CA 1
ATOM 1318 C C . ILE A 1 180 ? 6.016 -10.459 -12.339 1.00 89.62 180 ILE A C 1
ATOM 1320 O O . ILE A 1 180 ? 7.120 -9.919 -12.286 1.00 89.62 180 ILE A O 1
ATOM 1324 N N . ALA A 1 181 ? 5.761 -11.614 -11.719 1.00 91.38 181 ALA A N 1
ATOM 1325 C CA . ALA A 1 181 ? 6.751 -12.317 -10.912 1.00 91.38 181 ALA A CA 1
ATOM 1326 C C . ALA A 1 181 ? 7.965 -12.752 -11.746 1.00 91.38 181 ALA A C 1
ATOM 1328 O O . ALA A 1 181 ? 9.103 -12.555 -11.316 1.00 91.38 181 ALA A O 1
ATOM 1329 N N . ASP A 1 182 ? 7.732 -13.290 -12.944 1.00 89.00 182 ASP A N 1
ATOM 1330 C CA . ASP A 1 182 ? 8.789 -13.716 -13.863 1.00 89.00 182 ASP A CA 1
ATOM 1331 C C . ASP A 1 182 ? 9.643 -12.526 -14.320 1.00 89.00 182 ASP A C 1
ATOM 1333 O O . ASP A 1 182 ? 10.871 -12.619 -14.357 1.00 89.00 182 ASP A O 1
ATOM 1337 N N . HIS A 1 183 ? 9.015 -11.381 -14.605 1.00 86.75 183 HIS A N 1
ATOM 1338 C CA . HIS A 1 183 ? 9.721 -10.149 -14.966 1.00 86.75 183 HIS A CA 1
ATOM 1339 C C . HIS A 1 183 ? 10.603 -9.629 -13.822 1.00 86.75 183 HIS A C 1
ATOM 1341 O O . HIS A 1 183 ? 11.790 -9.347 -14.021 1.00 86.75 183 HIS A O 1
ATOM 1347 N N . LEU A 1 184 ? 10.066 -9.570 -12.601 1.00 87.44 184 LEU A N 1
ATOM 1348 C CA . LEU A 1 184 ? 10.835 -9.179 -11.417 1.00 87.44 184 LEU A CA 1
ATOM 1349 C C . LEU A 1 184 ? 12.008 -10.140 -11.174 1.00 87.44 184 LEU A C 1
ATOM 1351 O O . LEU A 1 184 ? 13.133 -9.700 -10.943 1.00 87.44 184 LEU A O 1
ATOM 1355 N N . ALA A 1 185 ? 11.786 -11.449 -11.322 1.00 87.06 185 ALA A N 1
ATOM 1356 C CA . ALA A 1 185 ? 12.836 -12.454 -11.185 1.00 87.06 185 ALA A CA 1
ATOM 1357 C C . ALA A 1 185 ? 13.930 -12.320 -12.257 1.00 87.06 185 ALA A C 1
ATOM 1359 O O . ALA A 1 185 ? 15.109 -12.435 -11.930 1.00 87.06 185 ALA A O 1
ATOM 1360 N N . ALA A 1 186 ? 13.559 -12.052 -13.512 1.00 82.75 186 ALA A N 1
ATOM 1361 C CA . ALA A 1 186 ? 14.500 -11.892 -14.619 1.00 82.75 186 ALA A CA 1
ATOM 1362 C C . ALA A 1 186 ? 15.339 -10.612 -14.505 1.00 82.75 186 ALA A C 1
ATOM 1364 O O . ALA A 1 186 ? 16.483 -10.574 -14.955 1.00 82.75 186 ALA A O 1
ATOM 1365 N N . THR A 1 187 ? 14.782 -9.563 -13.898 1.00 75.88 187 THR A N 1
ATOM 1366 C CA . THR A 1 187 ? 15.493 -8.296 -13.692 1.00 75.88 187 THR A CA 1
ATOM 1367 C C . THR A 1 187 ? 16.270 -8.251 -12.372 1.00 75.88 187 THR A C 1
ATOM 1369 O O . THR A 1 187 ? 17.100 -7.359 -12.185 1.00 75.88 187 THR A O 1
ATOM 1372 N N . ALA A 1 188 ? 16.059 -9.216 -11.470 1.00 73.00 188 ALA A N 1
ATOM 1373 C CA . ALA A 1 188 ? 16.816 -9.361 -10.231 1.00 73.00 188 ALA A CA 1
ATOM 1374 C C . ALA A 1 188 ? 18.290 -9.688 -10.514 1.00 73.00 188 ALA A C 1
ATOM 1376 O O . ALA A 1 188 ? 18.629 -10.775 -10.975 1.00 73.00 188 ALA A O 1
ATOM 1377 N N . GLY A 1 189 ? 19.191 -8.753 -10.196 1.00 64.56 189 GLY A N 1
ATOM 1378 C CA . GLY A 1 189 ? 20.627 -9.035 -10.188 1.00 64.56 189 GLY A CA 1
ATOM 1379 C C . GLY A 1 189 ? 20.981 -10.082 -9.125 1.00 64.56 189 GLY A C 1
ATOM 1380 O O . GLY A 1 189 ? 20.259 -10.253 -8.143 1.00 64.56 189 GLY A O 1
ATOM 1381 N N . GLU A 1 190 ? 22.127 -10.755 -9.268 1.00 53.47 190 GLU A N 1
ATOM 1382 C CA . GLU A 1 190 ? 22.542 -11.876 -8.398 1.00 53.47 190 GLU A CA 1
ATOM 1383 C C . GLU A 1 190 ? 22.541 -11.556 -6.888 1.00 53.47 190 GLU A C 1
ATOM 1385 O O . GLU A 1 190 ? 22.386 -12.461 -6.068 1.00 53.47 190 GLU A O 1
ATOM 1390 N N . ARG A 1 191 ? 22.676 -10.275 -6.511 1.00 49.97 191 ARG A N 1
ATOM 1391 C CA . ARG A 1 191 ? 22.690 -9.791 -5.116 1.00 49.97 191 ARG A CA 1
ATOM 1392 C C . ARG A 1 191 ? 21.464 -8.961 -4.719 1.00 49.97 191 ARG A C 1
ATOM 1394 O O . ARG A 1 191 ? 21.419 -8.461 -3.600 1.00 49.97 191 ARG A O 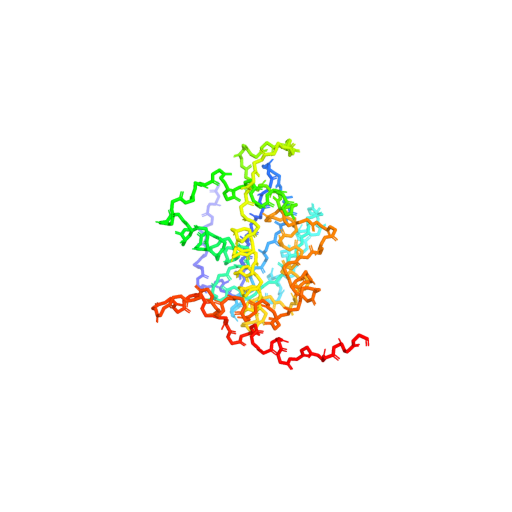1
ATOM 1401 N N . ASP A 1 192 ? 20.486 -8.803 -5.606 1.00 60.38 192 ASP A N 1
ATOM 1402 C CA . ASP A 1 192 ? 19.324 -7.944 -5.372 1.00 60.38 192 ASP A CA 1
ATOM 1403 C C . ASP A 1 192 ? 18.153 -8.757 -4.799 1.00 60.38 192 ASP A C 1
ATOM 1405 O O . ASP A 1 192 ? 17.223 -9.163 -5.499 1.00 60.38 192 ASP A O 1
ATOM 1409 N N . THR A 1 193 ? 18.215 -9.042 -3.494 1.00 57.34 193 THR A N 1
ATOM 1410 C CA . THR A 1 193 ? 17.138 -9.752 -2.783 1.00 57.34 193 THR A CA 1
ATOM 1411 C C . THR A 1 193 ? 15.821 -8.982 -2.792 1.00 57.34 193 THR A C 1
ATOM 1413 O O . THR A 1 193 ? 14.775 -9.609 -2.671 1.00 57.34 193 THR A O 1
ATOM 1416 N N . MET A 1 194 ? 15.873 -7.657 -2.960 1.00 53.25 194 MET A N 1
ATOM 1417 C CA . MET A 1 194 ? 14.708 -6.766 -2.984 1.00 53.25 194 MET A CA 1
ATOM 1418 C C . MET A 1 194 ? 13.963 -6.787 -4.323 1.00 53.25 194 MET A C 1
ATOM 1420 O O . MET A 1 194 ? 12.842 -6.298 -4.401 1.00 53.25 194 MET A O 1
ATOM 1424 N N . ARG A 1 195 ? 14.575 -7.339 -5.377 1.00 63.97 195 ARG A N 1
ATOM 1425 C CA . ARG A 1 195 ? 13.980 -7.452 -6.719 1.00 63.97 195 ARG A CA 1
ATOM 1426 C C . ARG A 1 195 ? 13.424 -8.834 -7.018 1.00 63.97 195 ARG A C 1
ATOM 1428 O O . ARG A 1 195 ? 12.688 -9.010 -7.982 1.00 63.97 195 ARG A O 1
ATOM 1435 N N . ARG A 1 196 ? 13.759 -9.826 -6.190 1.00 80.50 196 ARG A N 1
ATOM 1436 C CA . ARG A 1 196 ? 13.135 -11.144 -6.288 1.00 80.50 196 ARG A CA 1
ATOM 1437 C C . ARG A 1 196 ? 11.658 -11.005 -5.922 1.00 80.50 196 ARG A C 1
ATOM 1439 O O . ARG A 1 196 ? 11.382 -10.442 -4.867 1.00 80.50 196 ARG A O 1
ATOM 1446 N N . PRO A 1 197 ? 10.739 -11.581 -6.716 1.00 88.75 197 PRO A N 1
ATOM 1447 C CA . PRO A 1 197 ? 9.317 -11.494 -6.418 1.00 88.75 197 PRO A CA 1
ATOM 1448 C C . PRO A 1 197 ? 9.053 -12.079 -5.037 1.00 88.75 197 PRO A C 1
ATOM 1450 O O . PRO A 1 197 ? 9.579 -13.163 -4.718 1.00 88.75 197 PRO A O 1
ATOM 1453 N N . SER A 1 198 ? 8.257 -11.368 -4.243 1.00 92.06 198 SER A N 1
ATOM 1454 C CA . SER A 1 198 ? 7.914 -11.772 -2.888 1.00 92.06 198 SER A CA 1
ATOM 1455 C C . SER A 1 198 ? 7.199 -13.132 -2.856 1.00 92.06 198 SER A C 1
ATOM 1457 O O . SER A 1 198 ? 6.590 -13.555 -3.848 1.00 92.06 198 SER A O 1
ATOM 1459 N N . PRO A 1 199 ? 7.241 -13.848 -1.716 1.00 92.88 199 PRO A N 1
ATOM 1460 C CA . PRO A 1 199 ? 6.408 -15.030 -1.519 1.00 92.88 199 PRO A CA 1
ATOM 1461 C C . PRO A 1 199 ? 4.921 -14.740 -1.772 1.00 92.88 199 PRO A C 1
ATOM 1463 O O . PRO A 1 199 ? 4.280 -15.528 -2.466 1.00 92.88 199 PRO A O 1
ATOM 1466 N N . ALA A 1 200 ? 4.411 -13.586 -1.324 1.00 93.81 200 ALA A N 1
ATOM 1467 C CA . ALA A 1 200 ? 3.033 -13.157 -1.561 1.00 93.81 200 ALA A CA 1
ATOM 1468 C C . ALA A 1 200 ? 2.668 -13.140 -3.048 1.00 93.81 200 ALA A C 1
ATOM 1470 O O . ALA A 1 200 ? 1.675 -13.745 -3.454 1.00 93.81 200 ALA A O 1
ATOM 1471 N N . LEU A 1 201 ? 3.479 -12.484 -3.882 1.00 93.94 201 LEU A N 1
ATOM 1472 C CA . LEU A 1 201 ? 3.201 -12.387 -5.313 1.00 93.94 201 LEU A CA 1
ATOM 1473 C C . LEU A 1 201 ? 3.292 -13.749 -6.006 1.00 93.94 201 LEU A C 1
ATOM 1475 O O . LEU A 1 201 ? 2.472 -14.050 -6.870 1.00 93.94 201 LEU A O 1
ATOM 1479 N N . ARG A 1 202 ? 4.231 -14.611 -5.600 1.00 93.25 202 ARG A N 1
ATOM 1480 C CA . ARG A 1 202 ? 4.304 -15.991 -6.116 1.00 93.25 202 ARG A CA 1
ATOM 1481 C C . ARG A 1 202 ? 3.085 -16.815 -5.719 1.00 93.25 202 ARG A C 1
ATOM 1483 O O . ARG A 1 202 ? 2.590 -17.591 -6.531 1.00 93.25 202 ARG A O 1
ATOM 1490 N N . ASN A 1 203 ? 2.592 -16.639 -4.496 1.00 93.25 203 ASN A N 1
ATOM 1491 C CA . ASN A 1 203 ? 1.378 -17.294 -4.021 1.00 93.25 203 ASN A CA 1
ATOM 1492 C C . ASN A 1 203 ? 0.160 -16.834 -4.833 1.00 93.25 203 ASN A C 1
ATOM 1494 O O . ASN A 1 203 ? -0.643 -17.671 -5.241 1.00 93.25 203 ASN A O 1
ATOM 1498 N N . LEU A 1 204 ? 0.054 -15.533 -5.127 1.00 91.62 204 LEU A N 1
ATOM 1499 C CA . LEU A 1 204 ? -0.978 -15.000 -6.020 1.00 91.62 204 LEU A CA 1
ATOM 1500 C C . LEU A 1 204 ? -0.852 -15.577 -7.435 1.00 91.62 204 LEU A C 1
ATOM 1502 O O . LEU A 1 204 ? -1.844 -16.055 -7.974 1.00 91.62 204 LEU A O 1
ATOM 1506 N N . ALA A 1 205 ? 0.359 -15.617 -7.998 1.00 91.75 205 ALA A N 1
ATOM 1507 C CA . ALA A 1 205 ? 0.633 -16.210 -9.308 1.00 91.75 205 ALA A CA 1
ATOM 1508 C C . ALA A 1 205 ? 0.267 -17.702 -9.379 1.00 91.75 205 ALA A C 1
ATOM 1510 O O . ALA A 1 205 ? -0.261 -18.160 -10.386 1.00 91.75 205 ALA A O 1
ATOM 1511 N N . ALA A 1 206 ? 0.498 -18.466 -8.308 1.00 90.38 206 ALA A N 1
ATOM 1512 C CA . ALA A 1 206 ? 0.116 -19.877 -8.231 1.00 90.38 206 ALA A CA 1
ATOM 1513 C C . ALA A 1 206 ? -1.407 -20.086 -8.117 1.00 90.38 206 ALA A C 1
ATOM 1515 O O . ALA A 1 206 ? -1.917 -21.144 -8.482 1.00 90.38 206 ALA A O 1
ATOM 1516 N N . GLN A 1 207 ? -2.133 -19.094 -7.595 1.00 85.62 207 GLN A N 1
ATOM 1517 C CA . GLN A 1 207 ? -3.592 -19.111 -7.467 1.00 85.62 207 GLN A CA 1
ATOM 1518 C C . GLN A 1 207 ? -4.311 -18.593 -8.720 1.00 85.62 207 GLN A C 1
ATOM 1520 O O . GLN A 1 207 ? -5.528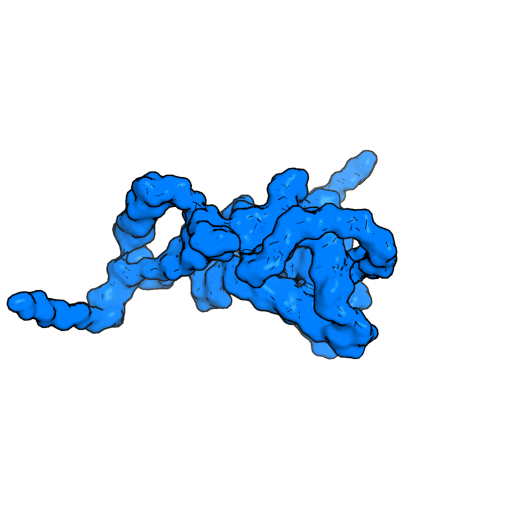 -18.773 -8.840 1.00 85.62 207 GLN A O 1
ATOM 1525 N N . GLU A 1 208 ? -3.594 -17.968 -9.660 1.00 81.94 208 GLU A N 1
ATOM 1526 C CA . GLU A 1 208 ? -4.135 -17.649 -10.977 1.00 81.94 208 GLU A CA 1
ATOM 1527 C C . GLU A 1 208 ? -4.486 -18.957 -11.685 1.00 81.94 208 GLU A C 1
ATOM 1529 O O . GLU A 1 208 ? -3.620 -19.699 -12.145 1.00 81.94 208 GLU A O 1
ATOM 1534 N N . LYS A 1 209 ? -5.786 -19.265 -11.772 1.00 61.88 209 LYS A N 1
ATOM 1535 C CA . LYS A 1 209 ? -6.253 -20.303 -12.692 1.00 61.88 209 LYS A CA 1
ATOM 1536 C C . LYS A 1 209 ? -5.751 -19.930 -14.081 1.00 61.88 209 LYS A C 1
ATOM 1538 O O . LYS A 1 209 ? -5.930 -18.782 -14.487 1.00 61.88 209 LYS A O 1
ATOM 1543 N N . GLU A 1 210 ? -5.164 -20.887 -14.797 1.00 51.44 210 GLU A N 1
ATOM 1544 C CA . GLU A 1 210 ? -4.902 -20.737 -16.225 1.00 51.44 210 GLU A CA 1
ATOM 1545 C C . GLU A 1 210 ? -6.204 -20.318 -16.903 1.00 51.44 210 GLU A C 1
ATOM 1547 O O . GLU A 1 210 ? -7.137 -21.105 -17.053 1.00 51.44 210 GLU A O 1
ATOM 1552 N N . VAL A 1 211 ? -6.290 -19.042 -17.269 1.00 46.03 211 VAL A N 1
ATOM 1553 C CA . VAL A 1 211 ? -7.285 -18.587 -18.225 1.00 46.03 211 VAL A CA 1
ATOM 1554 C C . VAL A 1 211 ? -6.712 -18.995 -19.572 1.00 46.03 211 VAL A C 1
ATOM 1556 O O . VAL A 1 211 ? -5.963 -18.250 -20.199 1.00 46.03 211 VAL A O 1
ATOM 1559 N N . THR A 1 212 ? -6.955 -20.249 -19.946 1.00 31.00 212 THR A N 1
ATOM 1560 C CA . THR A 1 212 ? -6.735 -20.707 -21.316 1.00 31.00 212 THR A CA 1
ATOM 1561 C C . THR A 1 212 ? -7.602 -19.830 -22.231 1.00 31.00 212 THR A C 1
ATOM 1563 O O . THR A 1 212 ? -8.777 -19.642 -21.900 1.00 31.00 212 THR A O 1
ATOM 1566 N N . PRO A 1 213 ? -7.039 -19.238 -23.300 1.00 38.41 213 PRO A N 1
ATOM 1567 C CA . PRO A 1 213 ? -7.798 -18.413 -24.238 1.00 38.41 213 PRO A CA 1
ATOM 1568 C C . PRO A 1 213 ? -8.897 -19.199 -24.960 1.00 38.41 213 PRO A C 1
ATOM 1570 O O . PRO A 1 213 ? -8.735 -20.430 -25.139 1.00 38.41 213 PRO A O 1
#